Protein AF-A0A2K0UHE7-F1 (afdb_monomer)

Secondary structure (DSSP, 8-state):
-----S-SS-TTS---EEE-S-SHHHHHHHHHHHHH-TTSEEEEEEEEEETTEEEEEEEEE--TTT-GGG--EEEEEEEEEETTT--HHHHHHHHHHHHHHTPPS--S-EEEEEES-HHHHHHHHS--S-TTHHHHHHHHHHHHHHHHTT-EEEEEE--TT---HHHHHHHHHHHHTTSTTPPPPTTPPP-HHHHHHHHHHHHHHHTPPPTTTTHHHHHH-TT-S-HHHHHHHHTS-HHHHHHHHHHHHS-SSSHHHHHHTTSSS-SB-TTTSSB--HHHHHHT-GGGTTTHHHHHHT-SS-TT-HHHHHT---TTS-SS----HHHHHHHHHHHHHT-TTS--

Mean predicted aligned error: 11.19 Å

Radius of gyration: 32.24 Å; Cα contacts (8 Å, |Δi|>4): 593; chains: 1; bounding box: 69×45×87 Å

Organism: Gibberella nygamai (NCBI:txid42673)

Solvent-accessible surface area (backbone atoms only — not comparable to full-atom values): 18734 Å² total; per-residue (Å²): 108,54,83,75,52,80,62,56,62,66,93,86,58,85,66,54,55,55,48,63,90,81,69,66,71,71,49,52,50,54,51,50,49,62,74,62,42,69,85,33,33,36,35,17,25,16,47,25,74,40,88,64,21,19,3,16,1,25,21,39,36,42,28,76,97,72,31,70,94,76,57,37,66,50,77,43,58,41,23,59,30,38,54,63,35,38,48,50,54,49,28,33,35,45,19,50,26,51,54,56,68,65,56,71,97,65,63,67,43,46,36,40,35,38,32,50,46,61,67,39,44,49,41,59,41,56,61,55,70,52,72,49,46,67,34,51,43,50,34,50,57,42,49,50,56,39,40,74,40,55,25,48,70,38,39,35,40,44,65,81,83,56,86,48,66,52,47,54,49,0,42,50,28,1,44,62,21,24,41,85,90,64,68,56,50,86,86,67,68,35,30,50,61,50,37,53,53,47,54,52,50,51,52,54,60,71,65,54,74,60,95,75,70,58,54,55,31,42,65,30,17,62,61,69,88,48,75,65,60,55,63,63,44,76,79,42,54,73,70,50,38,50,54,47,46,20,61,47,54,53,72,31,73,33,30,39,37,31,28,76,73,68,75,34,97,48,34,50,32,95,88,67,81,39,66,23,38,63,67,33,64,73,69,64,45,75,91,50,53,76,60,39,50,67,43,48,69,69,38,86,90,55,66,84,40,63,12,52,42,65,48,28,43,42,92,88,53,62,94,84,73,78,64,50,62,66,37,26,50,32,42,41,52,34,50,58,76,66,55,60,68,59,88,128

pLDDT: mean 87.48, std 8.54, range [50.06, 96.62]

Sequence (344 aa):
MEVIQPFTLAPWEVRLQVILNSQGEEEEDKIKELAKAGWAVRIATSSSARNDLVGVGVAIRIPISVARAGKISETFSVTLGTREEHNPYTAELAAIAHGLNYLPEMKYRVIVIVTSNKSAAQAIGNPRQQSGQGHIREIYDAVEKLRRDGNRVKLIWLPRDSELKIQKTAKMSARCATEPYMTPQRGFAKAKTTILNRTRADIRTERKLLDGVGRHSRKVNSALPGKHTRLLYDQLSWKEASVLAQLRTGMARLNGYLYQIRVAPTDECLYRRAKEMVEHFLFRCVKWTVQRKEMLQCTEEKRGNLSFHLGGKAASDGQEWTPNMDAVRATIRFAIATGRLEQR

InterPro domains:
  IPR002156 Ribonuclease H domain [PF13456] (85-172)
  IPR012337 Ribonuclease H-like superfamily [SSF53098] (79-179)
  IPR036397 Ribonuclease H superfamily [G3DSA:3.30.420.10] (28-179)

Structure (mmCIF, N/CA/C/O backbone):
data_AF-A0A2K0UHE7-F1
#
_entry.id   AF-A0A2K0UHE7-F1
#
loop_
_atom_site.group_PDB
_atom_site.id
_atom_site.type_symbol
_atom_site.label_atom_id
_atom_site.label_alt_id
_atom_site.label_comp_id
_atom_site.label_asym_id
_atom_site.label_entity_id
_atom_site.label_seq_id
_atom_site.pdbx_PDB_ins_code
_atom_site.Cartn_x
_atom_site.Cartn_y
_atom_site.Cartn_z
_atom_site.occupancy
_atom_site.B_iso_or_equiv
_atom_site.auth_seq_id
_atom_site.auth_comp_id
_atom_site.auth_asym_id
_atom_site.auth_atom_id
_atom_site.pdbx_PDB_model_num
ATOM 1 N N . MET A 1 1 ? -2.980 -17.496 2.600 1.00 80.94 1 MET A N 1
ATOM 2 C CA . MET A 1 1 ? -2.978 -16.061 2.227 1.00 80.94 1 MET A CA 1
ATOM 3 C C . MET A 1 1 ? -4.429 -15.621 2.131 1.00 80.94 1 MET A C 1
ATOM 5 O O . MET A 1 1 ? -5.251 -16.457 1.775 1.00 80.94 1 MET A O 1
ATOM 9 N N . GLU A 1 2 ? -4.763 -14.382 2.483 1.00 88.94 2 GLU A N 1
ATOM 10 C CA . GLU A 1 2 ? -6.151 -13.902 2.393 1.00 88.94 2 GLU A CA 1
ATOM 11 C C . GLU A 1 2 ? -6.696 -13.884 0.949 1.00 88.94 2 GLU A C 1
ATOM 13 O O . GLU A 1 2 ? -5.950 -13.711 -0.023 1.00 88.94 2 GLU A O 1
ATOM 18 N N . VAL A 1 3 ? -8.018 -14.008 0.823 1.00 87.69 3 VAL A N 1
ATOM 19 C CA . VAL A 1 3 ? -8.754 -13.794 -0.428 1.00 87.69 3 VAL A CA 1
ATOM 20 C C . VAL A 1 3 ? -9.370 -12.398 -0.376 1.00 87.69 3 VAL A C 1
ATOM 22 O O . VAL A 1 3 ? -10.144 -12.107 0.530 1.00 87.69 3 VAL A O 1
ATOM 25 N N . ILE A 1 4 ? -9.011 -11.538 -1.335 1.00 89.44 4 ILE A N 1
ATOM 26 C CA . ILE A 1 4 ? -9.539 -10.171 -1.442 1.00 89.44 4 ILE A CA 1
ATOM 27 C C . ILE A 1 4 ? -10.671 -10.173 -2.467 1.00 89.44 4 ILE A C 1
ATOM 29 O O . ILE A 1 4 ? -10.428 -10.376 -3.658 1.00 89.44 4 ILE A O 1
ATOM 33 N N . GLN A 1 5 ? -11.889 -9.940 -1.995 1.00 89.88 5 GLN A N 1
ATOM 34 C CA . GLN A 1 5 ? -13.084 -9.773 -2.811 1.00 89.88 5 GLN A CA 1
ATOM 35 C C . GLN A 1 5 ? -13.212 -8.321 -3.311 1.00 89.88 5 GLN A C 1
ATOM 37 O O . GLN A 1 5 ? -12.674 -7.404 -2.680 1.00 89.88 5 GLN A O 1
ATOM 42 N N . PRO A 1 6 ? -13.924 -8.078 -4.429 1.00 87.56 6 PRO A N 1
ATOM 43 C CA . PRO A 1 6 ? -14.160 -6.723 -4.938 1.00 87.56 6 PRO A CA 1
ATOM 44 C C . PRO A 1 6 ? -14.860 -5.811 -3.923 1.00 87.56 6 PRO A C 1
ATOM 46 O O . PRO A 1 6 ? -14.502 -4.642 -3.788 1.00 87.56 6 PRO A O 1
ATOM 49 N N . PHE A 1 7 ? -15.809 -6.367 -3.166 1.00 85.31 7 PHE A N 1
ATOM 50 C CA . PHE A 1 7 ? -16.555 -5.669 -2.126 1.00 85.31 7 PHE A CA 1
ATOM 51 C C . PHE A 1 7 ? -16.374 -6.399 -0.796 1.00 85.31 7 PHE A C 1
ATOM 53 O O . PHE A 1 7 ? -16.582 -7.605 -0.722 1.00 85.31 7 PHE A O 1
ATOM 60 N N . THR A 1 8 ? -15.964 -5.667 0.244 1.00 88.81 8 THR A N 1
ATOM 61 C CA . THR A 1 8 ? -15.820 -6.230 1.601 1.00 88.81 8 THR A CA 1
ATOM 62 C C . THR A 1 8 ? -1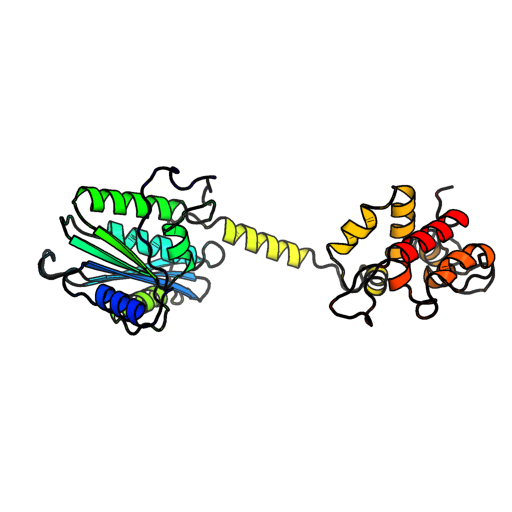7.174 -6.387 2.294 1.00 88.81 8 THR A C 1
ATOM 64 O O . THR A 1 8 ? -17.353 -7.306 3.082 1.00 88.81 8 THR A O 1
ATOM 67 N N . LEU A 1 9 ? -18.092 -5.464 2.004 1.00 90.31 9 LEU A N 1
ATOM 68 C CA . LEU A 1 9 ? -19.425 -5.332 2.584 1.00 90.31 9 LEU A CA 1
ATOM 69 C C . LEU A 1 9 ? -20.408 -4.974 1.472 1.00 90.31 9 LEU A C 1
ATOM 71 O O . LEU A 1 9 ? -20.001 -4.364 0.472 1.00 90.31 9 LEU A O 1
ATOM 75 N N . ALA A 1 10 ? -21.692 -5.274 1.656 1.00 88.62 10 ALA A N 1
ATOM 76 C CA . ALA A 1 10 ? -22.691 -4.878 0.676 1.00 88.62 10 ALA A CA 1
ATOM 77 C C . ALA A 1 10 ? -22.819 -3.339 0.600 1.00 88.62 10 ALA A C 1
ATOM 79 O O . ALA A 1 10 ? -22.629 -2.646 1.610 1.00 88.62 10 ALA A O 1
ATOM 80 N N . PRO A 1 11 ? -23.133 -2.755 -0.574 1.00 84.69 11 PRO A N 1
ATOM 81 C CA . PRO A 1 11 ? -23.246 -1.302 -0.741 1.00 84.69 11 PRO A CA 1
ATOM 82 C C . PRO A 1 11 ? -24.284 -0.631 0.170 1.00 84.69 11 PRO A C 1
ATOM 84 O O . PRO A 1 11 ? -24.086 0.518 0.554 1.00 84.69 11 PRO A O 1
ATOM 87 N N . TRP A 1 12 ? -25.352 -1.347 0.530 1.00 85.50 12 TRP A N 1
ATOM 88 C CA . TRP A 1 12 ? -26.468 -0.857 1.350 1.00 85.50 12 TRP A CA 1
ATOM 89 C C . TRP A 1 12 ? -26.274 -1.041 2.864 1.00 85.50 12 TRP A C 1
ATOM 91 O O . TRP A 1 12 ? -27.109 -0.592 3.645 1.00 85.50 12 TRP A O 1
ATOM 101 N N . GLU A 1 13 ? -25.196 -1.692 3.307 1.00 87.38 13 GLU A N 1
ATOM 102 C CA . GLU A 1 13 ? -24.922 -1.858 4.737 1.00 87.38 13 GLU A CA 1
ATOM 103 C C . GLU A 1 13 ? -24.520 -0.535 5.406 1.00 87.38 13 GLU A C 1
ATOM 105 O O . GLU A 1 13 ? -23.685 0.227 4.904 1.00 87.38 13 GLU A O 1
ATOM 110 N N . VAL A 1 14 ? -25.075 -0.287 6.597 1.00 88.62 14 VAL A N 1
ATOM 111 C CA . VAL A 1 14 ? -24.831 0.937 7.368 1.00 88.62 14 VAL A CA 1
ATOM 112 C C . VAL A 1 14 ? -23.390 0.981 7.873 1.00 88.62 14 VAL A C 1
ATOM 114 O O . VAL A 1 14 ? -22.989 0.216 8.757 1.00 88.62 14 VAL A O 1
ATOM 117 N N . ARG A 1 15 ? -22.625 1.954 7.373 1.00 91.44 15 ARG A N 1
ATOM 118 C CA . ARG A 1 15 ? -21.215 2.144 7.735 1.00 91.44 15 ARG A CA 1
ATOM 119 C C . ARG A 1 15 ? -21.026 2.523 9.202 1.00 91.44 15 ARG A C 1
ATOM 121 O O . ARG A 1 15 ? -21.902 3.098 9.856 1.00 91.44 15 ARG A O 1
ATOM 128 N N . LEU A 1 16 ? -19.871 2.156 9.753 1.00 91.31 16 LEU A N 1
ATOM 129 C CA . LEU A 1 16 ? -19.479 2.599 11.087 1.00 91.31 16 LEU A CA 1
ATOM 130 C C . LEU A 1 16 ? -19.175 4.101 11.055 1.00 91.31 16 LEU A C 1
ATOM 132 O O . LEU A 1 16 ? -18.490 4.579 10.153 1.00 91.31 16 LEU A O 1
ATOM 136 N N . GLN A 1 17 ? -19.657 4.844 12.053 1.00 88.50 17 GLN A N 1
ATOM 137 C CA . GLN A 1 17 ? -19.300 6.250 12.196 1.00 88.50 17 GLN A CA 1
ATOM 138 C C . GLN A 1 17 ? -17.829 6.346 12.610 1.00 88.50 17 GLN A C 1
ATOM 140 O O . GLN A 1 17 ? -17.469 5.982 13.735 1.00 88.50 17 GLN A O 1
ATOM 145 N N . VAL A 1 18 ? -16.994 6.824 11.688 1.00 90.25 18 VAL A N 1
ATOM 146 C CA . VAL A 1 18 ? -15.564 7.039 11.908 1.00 90.25 18 VAL A CA 1
ATOM 147 C C . VAL A 1 18 ? -15.278 8.528 11.961 1.00 90.25 18 VAL A C 1
ATOM 149 O O . VAL A 1 18 ? -15.568 9.256 11.016 1.00 90.25 18 VAL A O 1
ATOM 152 N N . ILE A 1 19 ? -14.680 8.962 13.062 1.00 88.31 19 ILE A N 1
ATOM 153 C CA . ILE A 1 19 ? -14.222 10.328 13.264 1.00 88.31 19 ILE A CA 1
ATOM 154 C C . ILE A 1 19 ? -12.723 10.356 12.964 1.00 88.31 19 ILE A C 1
ATOM 156 O O . ILE A 1 19 ? -11.914 9.754 13.674 1.00 88.31 19 ILE A O 1
ATOM 160 N N . LEU A 1 20 ? -12.368 11.016 11.866 1.00 83.19 20 LEU A N 1
ATOM 161 C CA . LEU A 1 20 ? -10.996 11.311 11.467 1.00 83.19 20 LEU A CA 1
ATOM 162 C C . LEU A 1 20 ? -10.808 12.804 11.745 1.00 83.19 20 LEU A C 1
ATOM 164 O O . LEU A 1 20 ? -11.632 13.565 11.256 1.00 83.19 20 LEU A O 1
ATOM 168 N N . ASN A 1 21 ? -9.801 13.233 12.520 1.00 68.31 21 ASN A N 1
ATOM 169 C CA . ASN A 1 21 ? -9.616 14.664 12.810 1.00 68.31 21 ASN A CA 1
ATOM 170 C C . ASN A 1 21 ? -9.665 15.498 11.523 1.00 68.31 21 ASN A C 1
ATOM 172 O O . ASN A 1 21 ? -8.777 15.391 10.669 1.00 68.31 21 ASN A O 1
ATOM 176 N N . SER A 1 22 ? -10.710 16.313 11.416 1.00 55.78 22 SER A N 1
ATOM 177 C CA . SER A 1 22 ? -10.866 17.369 10.428 1.00 55.78 22 SER A CA 1
ATOM 178 C C . SER A 1 22 ? -12.087 18.204 10.806 1.00 55.78 22 SER A C 1
ATOM 180 O O . SER A 1 22 ? -13.171 17.869 10.342 1.00 55.78 22 SER A O 1
ATOM 182 N N . GLN A 1 23 ? -11.887 19.231 11.647 1.00 50.06 23 GLN A N 1
ATOM 183 C CA . GLN A 1 23 ? -12.583 20.537 11.662 1.00 50.06 23 GLN A CA 1
ATOM 184 C C . GLN A 1 23 ? -12.321 21.283 12.995 1.00 50.06 23 GLN A C 1
ATOM 186 O O . GLN A 1 23 ? -13.138 21.292 13.902 1.00 50.06 23 GLN A O 1
ATOM 191 N N . GLY A 1 24 ? -11.161 21.945 13.106 1.00 56.47 24 GLY A N 1
ATOM 192 C CA . GLY A 1 24 ? -10.875 22.906 14.187 1.00 56.47 24 GLY A CA 1
ATOM 193 C C . GLY A 1 24 ? -10.500 22.318 15.559 1.00 56.47 24 GLY A C 1
ATOM 194 O O . GLY A 1 24 ? -10.711 21.140 15.840 1.00 56.47 24 GLY A O 1
ATOM 195 N N . GLU A 1 25 ? -9.915 23.165 16.411 1.00 60.78 25 GLU A N 1
ATOM 196 C CA . GLU A 1 25 ? -9.425 22.802 17.755 1.00 60.78 25 GLU A CA 1
ATOM 197 C C . GLU A 1 25 ? -10.571 22.410 18.708 1.00 60.78 25 GLU A C 1
ATOM 199 O O . GLU A 1 25 ? -10.461 21.435 19.451 1.00 60.78 25 GLU A O 1
ATOM 204 N N . GLU A 1 26 ? -11.723 23.084 18.619 1.00 60.66 26 GLU A N 1
ATOM 205 C CA . GLU A 1 26 ? -12.882 22.817 19.484 1.00 60.66 26 GLU A CA 1
ATOM 206 C C . GLU A 1 26 ? -13.506 21.427 19.278 1.00 60.66 26 GLU A C 1
ATOM 208 O O . GLU A 1 26 ? -13.985 20.800 20.230 1.00 60.66 26 GLU A O 1
ATOM 213 N N . GLU A 1 27 ? -13.541 20.921 18.042 1.00 64.81 27 GLU A N 1
ATOM 214 C CA . GLU A 1 27 ? -14.027 19.563 17.787 1.00 64.81 27 GLU A CA 1
ATOM 215 C C . GLU A 1 27 ? -13.034 18.518 18.279 1.00 64.81 27 GLU A C 1
ATOM 217 O O . GLU A 1 27 ? -13.446 17.481 18.804 1.00 64.81 27 GLU A O 1
ATOM 222 N N . GLU A 1 28 ? -11.735 18.795 18.168 1.00 67.19 28 GLU A N 1
ATOM 223 C CA . GLU A 1 28 ? -10.700 17.907 18.683 1.00 67.19 28 GLU A CA 1
ATOM 224 C C . GLU A 1 28 ? -10.818 17.734 20.204 1.00 67.19 28 GLU A C 1
ATOM 226 O O . GLU A 1 28 ? -10.715 16.610 20.710 1.00 67.19 28 GLU A O 1
ATOM 231 N N . ASP A 1 29 ? -11.126 18.807 20.929 1.00 71.88 29 ASP A N 1
ATOM 232 C CA . ASP A 1 29 ? -11.356 18.744 22.371 1.00 71.88 29 ASP A CA 1
ATOM 233 C C . ASP A 1 29 ? -12.630 17.972 22.719 1.00 71.88 29 ASP A C 1
ATOM 235 O O . ASP A 1 29 ? -12.595 17.085 23.575 1.00 71.88 29 ASP A O 1
ATOM 239 N N . LYS A 1 30 ? -13.735 18.180 21.991 1.00 72.75 30 LYS A N 1
ATOM 240 C CA . LYS A 1 30 ? -14.963 17.374 22.163 1.00 72.75 30 LYS A CA 1
ATOM 241 C C . LYS A 1 30 ? -14.717 15.884 21.904 1.00 72.75 30 LYS A C 1
ATOM 243 O O . LYS A 1 30 ? -15.252 15.029 22.614 1.00 72.75 30 LYS A O 1
ATOM 248 N N . ILE A 1 31 ? -13.897 15.555 20.906 1.00 75.06 31 ILE A N 1
ATOM 249 C CA . ILE A 1 31 ? -13.499 14.181 20.574 1.00 75.06 31 ILE A CA 1
ATOM 250 C C . ILE A 1 31 ? -12.650 13.576 21.699 1.00 75.06 31 ILE A C 1
ATOM 252 O O . ILE A 1 31 ? -12.887 12.432 22.107 1.00 75.06 31 ILE A O 1
ATOM 256 N N . LYS A 1 32 ? -11.687 14.336 22.234 1.00 75.44 32 LYS A N 1
ATOM 257 C CA . LYS A 1 32 ? -10.870 13.917 23.381 1.00 75.44 32 LYS A CA 1
ATOM 258 C C . LYS A 1 32 ? -11.730 13.705 24.624 1.00 75.44 32 LYS A C 1
ATOM 260 O O . LYS A 1 32 ? -11.538 12.702 25.308 1.00 75.44 32 LYS A O 1
ATOM 265 N N . GLU A 1 33 ? -12.703 14.572 24.888 1.00 78.94 33 GLU A N 1
ATOM 266 C CA . GLU A 1 33 ? -13.631 14.419 26.013 1.00 78.94 33 GLU A CA 1
ATOM 267 C C . GLU A 1 33 ? -14.537 13.191 25.854 1.00 78.94 33 GLU A C 1
ATOM 269 O O . GLU A 1 33 ? -14.673 12.396 26.786 1.00 78.94 33 GLU A O 1
ATOM 274 N N . LEU A 1 34 ? -15.046 12.923 24.647 1.00 76.62 34 LEU A N 1
ATOM 275 C CA . LEU A 1 34 ? -15.744 11.668 24.337 1.00 76.62 34 LEU A CA 1
ATOM 276 C C . LEU A 1 34 ? -14.862 10.433 24.577 1.00 76.62 34 LEU A C 1
ATOM 278 O O . LEU A 1 34 ? -15.338 9.426 25.102 1.00 76.62 34 LEU A O 1
ATOM 282 N N . ALA A 1 35 ? -13.573 10.501 24.239 1.00 74.75 35 ALA A N 1
ATOM 283 C CA . ALA A 1 35 ? -12.617 9.423 24.497 1.00 74.75 35 ALA A CA 1
ATOM 284 C C . ALA A 1 35 ? -12.228 9.287 25.987 1.00 74.75 35 ALA A C 1
ATOM 286 O O . ALA A 1 35 ? -11.748 8.228 26.412 1.00 74.75 35 ALA A O 1
ATOM 287 N N . LYS A 1 36 ? -12.441 10.326 26.803 1.00 79.56 36 LYS A N 1
ATOM 288 C CA . LYS A 1 36 ? -12.216 10.316 28.260 1.00 79.56 36 LYS A CA 1
ATOM 289 C C . LYS A 1 36 ? -13.467 9.968 29.065 1.00 79.56 36 LYS A C 1
ATOM 291 O O . LYS A 1 36 ? -13.318 9.551 30.215 1.00 79.56 36 LYS A O 1
ATOM 296 N N . ALA A 1 37 ? -14.655 10.079 28.469 1.00 78.88 37 ALA A N 1
ATOM 297 C CA . ALA A 1 37 ? -15.947 9.866 29.109 1.00 78.88 37 ALA A CA 1
ATOM 298 C C . ALA A 1 37 ? -15.996 8.566 29.934 1.00 78.88 37 ALA A C 1
ATOM 300 O O . ALA A 1 37 ? -15.966 7.454 29.402 1.00 78.88 37 ALA A O 1
ATOM 301 N N . GLY A 1 38 ? -16.072 8.704 31.262 1.00 76.25 38 GLY A N 1
ATOM 302 C CA . GLY A 1 38 ? -16.008 7.576 32.201 1.00 76.25 38 GLY A CA 1
ATOM 303 C C . GLY A 1 38 ? -17.223 6.643 32.164 1.00 76.25 38 GLY A C 1
ATOM 304 O O . GLY A 1 38 ? -17.119 5.492 32.578 1.00 76.25 38 GLY A O 1
ATOM 305 N N . TRP A 1 39 ? -18.353 7.121 31.641 1.00 78.75 39 TRP A N 1
ATOM 306 C CA . TRP A 1 39 ? -19.595 6.360 31.497 1.00 78.75 39 TRP A CA 1
ATOM 307 C C . TRP A 1 39 ? -19.629 5.479 30.238 1.00 78.75 39 TRP A C 1
ATOM 309 O O . TRP A 1 39 ? -20.482 4.597 30.140 1.00 78.75 39 TRP A O 1
ATOM 319 N N . ALA A 1 40 ? -18.725 5.704 29.279 1.00 85.75 40 ALA A N 1
ATOM 320 C CA . ALA A 1 40 ? -18.642 4.940 28.040 1.00 85.75 40 ALA A CA 1
ATOM 321 C C . ALA A 1 40 ? -17.673 3.755 28.173 1.00 85.75 40 ALA A C 1
ATOM 323 O O . ALA A 1 40 ? -16.647 3.831 28.859 1.00 85.75 40 ALA A O 1
ATOM 324 N N . VAL A 1 41 ? -17.972 2.669 27.459 1.00 90.56 41 VAL A N 1
ATOM 325 C CA . VAL A 1 41 ? -17.014 1.577 27.251 1.00 90.56 41 VAL A CA 1
ATOM 326 C C . VAL A 1 41 ? -15.958 2.068 26.272 1.00 90.56 41 VAL A C 1
ATOM 328 O O . VAL A 1 41 ? -16.290 2.582 25.204 1.00 90.56 41 VAL A O 1
ATOM 331 N N . ARG A 1 42 ? -14.682 1.930 26.627 1.00 93.25 42 ARG A N 1
ATOM 332 C CA . ARG A 1 42 ? -13.567 2.440 25.824 1.00 93.25 42 ARG A CA 1
ATOM 333 C C . ARG A 1 42 ? -12.646 1.311 25.423 1.00 93.25 42 ARG A C 1
ATOM 335 O O . ARG A 1 42 ? -12.153 0.586 26.280 1.00 93.25 42 ARG A O 1
ATOM 342 N N . ILE A 1 43 ? -12.380 1.209 24.131 1.00 94.44 43 ILE A N 1
ATOM 343 C CA . ILE A 1 43 ? -11.404 0.287 23.559 1.00 94.44 43 ILE A CA 1
ATOM 344 C C . ILE A 1 43 ? -10.323 1.150 22.930 1.00 94.44 43 ILE A C 1
ATOM 346 O O . ILE A 1 43 ? -10.618 1.945 22.049 1.00 94.44 43 ILE A O 1
ATOM 350 N N . ALA A 1 44 ? -9.077 1.010 23.359 1.00 94.69 44 ALA A N 1
ATOM 351 C CA . ALA A 1 44 ? -7.942 1.586 22.660 1.00 94.69 44 ALA A CA 1
ATOM 352 C C . ALA A 1 44 ? -7.150 0.482 21.977 1.00 94.69 44 ALA A C 1
ATOM 354 O O . ALA A 1 44 ? -6.851 -0.545 22.586 1.00 94.69 44 ALA A O 1
ATOM 355 N N . THR A 1 45 ? -6.778 0.721 20.728 1.00 95.50 45 THR A N 1
ATOM 356 C CA . THR A 1 45 ? -5.960 -0.195 19.945 1.00 95.50 45 THR A CA 1
ATOM 357 C C . THR A 1 45 ? -4.664 0.469 19.529 1.00 95.50 45 THR A C 1
ATOM 359 O O . THR A 1 45 ? -4.588 1.684 19.314 1.00 95.50 45 THR A O 1
ATOM 362 N N . SER A 1 46 ? -3.625 -0.347 19.418 1.00 94.56 46 SER A N 1
ATOM 363 C CA . SER A 1 46 ? -2.379 0.051 18.793 1.00 94.56 46 SER A CA 1
ATOM 364 C C . SER A 1 46 ? -1.691 -1.144 18.152 1.00 94.56 46 SER A C 1
ATOM 366 O O . SER A 1 46 ? -1.949 -2.302 18.477 1.00 94.56 46 SER A O 1
ATOM 368 N N . SER A 1 47 ? -0.764 -0.840 17.259 1.00 94.50 47 SER A N 1
ATOM 369 C CA . SER A 1 47 ? 0.068 -1.802 16.555 1.00 94.50 47 SER A CA 1
ATOM 370 C C . SER A 1 47 ? 1.546 -1.471 16.748 1.00 94.50 47 SER A C 1
ATOM 372 O O . SER A 1 47 ? 1.945 -0.324 17.001 1.00 94.50 47 SER A O 1
ATOM 374 N N . SER A 1 48 ? 2.395 -2.486 16.646 1.00 94.06 48 SER A N 1
ATOM 375 C CA . SER A 1 48 ? 3.852 -2.351 16.641 1.00 94.06 48 SER A CA 1
ATOM 376 C C . SER A 1 48 ? 4.420 -3.188 15.504 1.00 94.06 48 SER A C 1
ATOM 378 O O . SER A 1 48 ? 3.901 -4.257 15.210 1.00 94.06 48 SER A O 1
ATOM 380 N N . ALA A 1 49 ? 5.473 -2.703 14.853 1.00 94.31 49 ALA A N 1
ATOM 381 C CA . ALA A 1 49 ? 6.247 -3.487 13.899 1.00 94.31 49 ALA A CA 1
ATOM 382 C C . ALA A 1 49 ? 7.732 -3.245 14.159 1.00 94.31 49 ALA A C 1
ATOM 384 O O . ALA A 1 49 ? 8.252 -2.174 13.833 1.00 94.31 49 ALA A O 1
ATOM 385 N N . ARG A 1 50 ? 8.374 -4.203 14.825 1.00 92.62 50 ARG A N 1
ATOM 386 C CA . ARG A 1 50 ? 9.766 -4.163 15.304 1.00 92.62 50 ARG A CA 1
ATOM 387 C C . ARG A 1 50 ? 10.287 -5.595 15.391 1.00 92.62 50 ARG A C 1
ATOM 389 O O . ARG A 1 50 ? 9.476 -6.507 15.495 1.00 92.62 50 ARG A O 1
ATOM 396 N N . ASN A 1 51 ? 11.607 -5.781 15.356 1.00 91.50 51 ASN A N 1
ATOM 397 C CA . ASN A 1 51 ? 12.241 -7.102 15.482 1.00 91.50 51 ASN A CA 1
ATOM 398 C C . ASN A 1 51 ? 11.684 -8.136 14.481 1.00 91.50 51 ASN A C 1
ATOM 400 O O . ASN A 1 51 ? 11.434 -9.276 14.841 1.00 91.50 51 ASN A O 1
ATOM 404 N N . ASP A 1 52 ? 11.382 -7.698 13.253 1.00 91.38 52 ASP A N 1
ATOM 405 C CA . ASP A 1 52 ? 10.688 -8.474 12.209 1.00 91.38 52 ASP A CA 1
ATOM 406 C C . ASP A 1 52 ? 9.333 -9.086 12.578 1.00 91.38 52 ASP A C 1
ATOM 408 O O . ASP A 1 52 ? 8.734 -9.800 11.775 1.00 91.38 52 ASP A O 1
ATOM 412 N N . LEU A 1 53 ? 8.766 -8.682 13.710 1.00 94.19 53 LEU A N 1
ATOM 413 C CA . LEU A 1 53 ? 7.435 -9.046 14.159 1.00 94.19 53 LEU A CA 1
ATOM 414 C C . LEU A 1 53 ? 6.460 -7.884 13.992 1.00 94.19 53 LEU A C 1
ATOM 416 O O . LEU A 1 53 ? 6.823 -6.703 14.000 1.00 94.19 53 LEU A O 1
ATOM 420 N N . VAL A 1 54 ? 5.188 -8.238 13.861 1.00 94.62 54 VAL A N 1
ATOM 421 C CA . VAL A 1 54 ? 4.056 -7.321 13.902 1.00 94.62 54 VAL A CA 1
ATOM 422 C C . VAL A 1 54 ? 3.166 -7.727 15.069 1.00 94.62 54 VAL A C 1
ATOM 424 O O . VAL A 1 54 ? 2.675 -8.851 15.126 1.00 94.62 54 VAL A O 1
ATOM 427 N N . GLY A 1 55 ? 2.964 -6.800 15.998 1.00 94.75 55 GLY A N 1
ATOM 428 C CA . GLY A 1 55 ? 2.223 -7.012 17.232 1.00 94.75 55 GLY A CA 1
ATOM 429 C C . GLY A 1 55 ? 0.982 -6.140 17.335 1.00 94.75 55 GLY A C 1
ATOM 430 O O . GLY A 1 55 ? 0.921 -5.025 16.804 1.00 94.75 55 GLY A O 1
ATOM 431 N N . VAL A 1 56 ? 0.011 -6.675 18.058 1.00 94.88 56 VAL A N 1
ATOM 432 C CA . VAL A 1 56 ? -1.299 -6.115 18.368 1.00 94.88 56 VAL A CA 1
ATOM 433 C C . VAL A 1 56 ? -1.338 -5.781 19.852 1.00 94.88 56 VAL A C 1
ATOM 435 O O . VAL A 1 56 ? -0.941 -6.595 20.683 1.00 94.88 56 VAL A O 1
ATOM 438 N N . GLY A 1 57 ? -1.839 -4.597 20.188 1.00 95.00 57 GLY A N 1
ATOM 439 C CA . GLY A 1 57 ? -2.120 -4.198 21.559 1.00 95.00 57 GLY A CA 1
ATOM 440 C C . GLY A 1 57 ? -3.529 -3.648 21.687 1.00 95.00 57 GLY A C 1
ATOM 441 O O . GLY A 1 57 ? -3.929 -2.768 20.922 1.00 95.00 57 GLY A O 1
ATOM 442 N N . VAL A 1 58 ? -4.272 -4.148 22.668 1.00 95.94 58 VAL A N 1
ATOM 443 C CA . VAL A 1 58 ? -5.631 -3.698 22.981 1.00 95.94 58 VAL A CA 1
ATOM 444 C C . VAL A 1 58 ? -5.698 -3.361 24.462 1.00 95.94 58 VAL A C 1
ATOM 446 O O . VAL A 1 58 ? -5.185 -4.106 25.291 1.00 95.94 58 VAL A O 1
ATOM 449 N N . ALA A 1 59 ? -6.341 -2.252 24.804 1.00 94.94 59 ALA A N 1
ATOM 450 C CA . ALA A 1 59 ? -6.696 -1.910 26.173 1.00 94.94 59 ALA A CA 1
ATOM 451 C C . ALA A 1 59 ? -8.186 -1.577 26.230 1.00 94.94 59 ALA A C 1
ATOM 453 O O . ALA A 1 59 ? -8.659 -0.716 25.491 1.00 94.94 59 ALA A O 1
ATOM 454 N N . ILE A 1 60 ? -8.926 -2.248 27.103 1.00 93.50 60 ILE A N 1
ATOM 455 C CA . ILE A 1 60 ? -10.370 -2.083 27.260 1.00 93.50 60 ILE A CA 1
ATOM 456 C C . ILE A 1 60 ? -10.636 -1.533 28.653 1.00 93.50 60 ILE A C 1
ATOM 458 O O . ILE A 1 60 ? -10.046 -1.991 29.629 1.00 93.50 60 ILE A O 1
ATOM 462 N N . ARG A 1 61 ? -11.528 -0.550 28.751 1.00 91.12 61 ARG A N 1
ATOM 463 C CA . ARG A 1 61 ? -12.073 -0.051 30.012 1.00 91.12 61 ARG A CA 1
ATOM 464 C C . ARG A 1 61 ? -13.589 -0.091 29.972 1.00 91.12 61 ARG A C 1
ATOM 466 O O . ARG A 1 61 ? -14.203 0.556 29.123 1.00 91.12 61 ARG A O 1
ATOM 473 N N . ILE A 1 62 ? -14.170 -0.825 30.912 1.00 88.12 62 ILE A N 1
ATOM 474 C CA . ILE A 1 62 ? -15.614 -0.988 31.074 1.00 88.12 62 ILE A CA 1
ATOM 475 C C . ILE A 1 62 ? -16.040 -0.190 32.316 1.00 88.12 62 ILE A C 1
ATOM 477 O O . ILE A 1 62 ? -15.392 -0.310 33.355 1.00 88.12 62 ILE A O 1
ATOM 481 N N . PRO A 1 63 ? -17.094 0.642 32.246 1.00 83.56 63 PRO A N 1
ATOM 482 C CA . PRO A 1 63 ? -17.608 1.360 33.409 1.00 83.56 63 PRO A CA 1
ATOM 483 C C . PRO A 1 63 ? -18.045 0.410 34.530 1.00 83.56 63 PRO A C 1
ATOM 485 O O . PRO A 1 63 ? -18.558 -0.677 34.268 1.00 83.56 63 PRO A O 1
ATOM 488 N N . ILE A 1 64 ? -17.928 0.857 35.784 1.00 78.56 64 ILE A N 1
ATOM 489 C CA . ILE A 1 64 ? -18.300 0.071 36.978 1.00 78.56 64 ILE A CA 1
ATOM 490 C C . ILE A 1 64 ? -19.754 -0.410 36.909 1.00 78.56 64 ILE A C 1
ATOM 492 O O . ILE A 1 64 ? -20.043 -1.540 37.278 1.00 78.56 64 ILE A O 1
ATOM 496 N N . SER A 1 65 ? -20.654 0.405 36.352 1.00 73.31 65 SER A N 1
ATOM 497 C CA . SER A 1 65 ? -22.073 0.071 36.168 1.00 73.31 65 SER A CA 1
ATOM 498 C C . SER A 1 65 ? -22.337 -1.122 35.240 1.00 73.31 65 SER A C 1
ATOM 500 O O . SER A 1 65 ? -23.485 -1.536 35.093 1.00 73.31 65 SER A O 1
ATOM 502 N N . VAL A 1 66 ? -21.302 -1.646 34.581 1.00 74.00 66 VAL A N 1
ATOM 503 C CA . VAL A 1 66 ? -21.390 -2.752 33.622 1.00 74.00 66 VAL A CA 1
ATOM 504 C C . VAL A 1 66 ? -20.380 -3.868 33.911 1.00 74.00 66 VAL A C 1
ATOM 506 O O . VAL A 1 66 ? -20.511 -4.974 33.389 1.00 74.00 66 VAL A O 1
ATOM 509 N N . ALA A 1 67 ? -19.372 -3.609 34.744 1.00 69.56 67 ALA A N 1
ATOM 510 C CA . ALA A 1 67 ? -18.330 -4.578 35.049 1.00 69.56 67 ALA A CA 1
ATOM 511 C C . ALA A 1 67 ? -18.905 -5.780 35.825 1.00 69.56 67 ALA A C 1
ATOM 513 O O . ALA A 1 67 ? -19.345 -5.646 36.966 1.00 69.56 67 ALA A O 1
ATOM 514 N N . ARG A 1 68 ? -18.858 -6.979 35.230 1.00 61.47 68 ARG A N 1
ATOM 515 C CA . ARG A 1 68 ? -19.097 -8.238 35.956 1.00 61.47 68 ARG A CA 1
ATOM 516 C C . ARG A 1 68 ? -17.829 -8.594 36.748 1.00 61.47 68 ARG A C 1
ATOM 518 O O . ARG A 1 68 ? -16.723 -8.471 36.226 1.00 61.47 68 ARG A O 1
ATOM 525 N N . ALA A 1 69 ? -17.981 -8.996 38.012 1.00 59.59 69 ALA A N 1
ATOM 526 C CA . ALA A 1 69 ? -16.884 -9.401 38.909 1.00 59.59 69 ALA A CA 1
ATOM 527 C C . ALA A 1 69 ? -15.774 -8.347 39.161 1.00 59.59 69 ALA A C 1
ATOM 529 O O . ALA A 1 69 ? -14.637 -8.700 39.460 1.00 59.59 69 ALA A O 1
ATOM 530 N N . GLY A 1 70 ? -16.074 -7.047 39.033 1.00 60.81 70 GLY A N 1
ATOM 531 C CA . GLY A 1 70 ? -15.125 -5.969 39.356 1.00 60.81 70 GLY A CA 1
ATOM 532 C C . GLY A 1 70 ? -13.993 -5.757 38.339 1.00 60.81 70 GLY A C 1
ATOM 533 O O . GLY A 1 70 ? -13.097 -4.946 38.580 1.00 60.81 70 GLY A O 1
ATOM 534 N N . LYS A 1 71 ? -14.019 -6.435 37.183 1.00 65.94 71 LYS A N 1
ATOM 535 C CA . LYS A 1 71 ? -12.973 -6.308 36.155 1.00 65.94 71 LYS A CA 1
ATOM 536 C C . LYS A 1 71 ? -13.233 -5.092 35.255 1.00 65.94 71 LYS A C 1
ATOM 538 O O . LYS A 1 71 ? -13.952 -5.149 34.263 1.00 65.94 71 LYS A O 1
ATOM 543 N N . ILE A 1 72 ? -12.677 -3.952 35.666 1.00 77.00 72 ILE A N 1
ATOM 544 C CA . ILE A 1 72 ? -12.918 -2.621 35.069 1.00 77.00 72 ILE A CA 1
ATOM 545 C C . ILE A 1 72 ? -11.970 -2.337 33.888 1.00 77.00 72 ILE A C 1
ATOM 547 O O . ILE A 1 72 ? -12.267 -1.501 33.031 1.00 77.00 72 ILE A O 1
ATOM 551 N N . SER A 1 73 ? -10.820 -3.015 33.821 1.00 84.38 73 SER A N 1
ATOM 552 C CA . SER A 1 73 ? -9.803 -2.797 32.790 1.00 84.38 73 SER A CA 1
ATOM 553 C C . SER A 1 73 ? -9.148 -4.104 32.367 1.00 84.38 73 SER A C 1
ATOM 555 O O . SER A 1 73 ? -8.822 -4.930 33.213 1.00 84.38 73 SER A O 1
ATOM 557 N N . GLU A 1 74 ? -8.899 -4.243 31.068 1.00 89.81 74 GLU A N 1
ATOM 558 C CA . GLU A 1 74 ? -8.260 -5.415 30.462 1.00 89.81 74 GLU A CA 1
ATOM 559 C C . GLU A 1 74 ? -7.241 -4.982 29.423 1.00 89.81 74 GLU A C 1
ATOM 561 O O . GLU A 1 74 ? -7.417 -3.954 28.761 1.00 89.81 74 GLU A O 1
ATOM 566 N N . THR A 1 75 ? -6.186 -5.771 29.261 1.00 93.38 75 THR A N 1
ATOM 567 C CA . THR A 1 75 ? -5.155 -5.534 28.254 1.00 93.38 75 THR A CA 1
ATOM 568 C C . THR A 1 75 ? -4.810 -6.828 27.537 1.00 93.38 75 THR A C 1
ATOM 570 O O . THR A 1 75 ? -4.667 -7.880 28.151 1.00 93.38 75 THR A O 1
ATOM 573 N N . PHE A 1 76 ? -4.653 -6.738 26.220 1.00 92.75 76 PHE A N 1
ATOM 574 C CA . PHE A 1 76 ? -4.284 -7.863 25.369 1.00 92.75 76 PHE A CA 1
ATOM 575 C C . PHE A 1 76 ? -3.074 -7.500 24.526 1.00 92.75 76 PHE A C 1
ATOM 577 O O . PHE A 1 76 ? -2.944 -6.373 24.041 1.00 92.75 76 PHE A O 1
ATOM 584 N N . SER A 1 77 ? -2.197 -8.479 24.357 1.00 94.12 77 SER A N 1
ATOM 585 C CA . SER A 1 77 ? -0.963 -8.387 23.591 1.00 94.12 77 SER A CA 1
ATOM 586 C C . SER A 1 77 ? -0.843 -9.653 22.759 1.00 94.12 77 SER A C 1
ATOM 588 O O . SER A 1 77 ? -0.766 -10.740 23.324 1.00 94.12 77 SER A O 1
ATOM 590 N N . VAL A 1 78 ? -0.847 -9.519 21.434 1.00 93.44 78 VAL A N 1
ATOM 591 C CA . VAL A 1 78 ? -0.803 -10.661 20.509 1.00 93.44 78 VAL A CA 1
ATOM 592 C C . VAL A 1 78 ? 0.194 -10.395 19.392 1.00 93.44 78 VAL A C 1
ATOM 594 O O . VAL A 1 78 ? 0.138 -9.358 18.732 1.00 93.44 78 VAL A O 1
ATOM 597 N N . THR A 1 79 ? 1.091 -11.343 19.139 1.00 94.00 79 THR A N 1
ATOM 598 C CA . THR A 1 79 ? 1.989 -11.309 17.980 1.00 94.00 79 THR A CA 1
ATOM 599 C C . THR A 1 79 ? 1.252 -11.858 16.763 1.00 94.00 79 THR A C 1
ATOM 601 O O . THR A 1 79 ? 0.942 -13.045 16.699 1.00 94.00 79 THR A O 1
ATOM 604 N N . LEU A 1 80 ? 0.962 -10.992 15.792 1.00 90.25 80 LEU A N 1
ATOM 605 C CA . LEU A 1 80 ? 0.174 -11.335 14.607 1.00 90.25 80 LEU A CA 1
ATOM 606 C C . LEU A 1 80 ? 0.961 -12.202 13.619 1.00 90.25 80 LEU A C 1
ATOM 608 O O . LEU A 1 80 ? 0.404 -13.092 12.989 1.00 90.25 80 LEU A O 1
ATOM 612 N N . GLY A 1 81 ? 2.250 -11.909 13.453 1.00 91.94 81 GLY A N 1
ATOM 613 C CA . GLY A 1 81 ? 3.075 -12.518 12.417 1.00 91.94 81 GLY A CA 1
ATOM 614 C C . GLY A 1 81 ? 4.352 -11.744 12.156 1.00 91.94 81 GLY A C 1
ATOM 615 O O . GLY A 1 81 ? 4.693 -10.815 12.889 1.00 91.94 81 GLY A O 1
ATOM 616 N N . THR A 1 82 ? 5.054 -12.123 11.094 1.00 91.62 82 THR A N 1
ATOM 617 C CA . THR A 1 82 ? 6.270 -11.428 10.671 1.00 91.62 82 THR A CA 1
ATOM 618 C C . THR A 1 82 ? 5.941 -10.186 9.840 1.00 91.62 82 THR A C 1
ATOM 620 O O . THR A 1 82 ? 4.848 -10.048 9.280 1.00 91.62 82 THR A O 1
ATOM 623 N N . ARG A 1 83 ? 6.912 -9.279 9.693 1.00 90.62 83 ARG A N 1
ATOM 624 C CA . ARG A 1 83 ? 6.811 -8.111 8.796 1.00 90.62 83 ARG A CA 1
ATOM 625 C C . ARG A 1 83 ? 6.759 -8.479 7.312 1.00 90.62 83 ARG A C 1
ATOM 627 O O . ARG A 1 83 ? 6.477 -7.617 6.482 1.00 90.62 83 ARG A O 1
ATOM 634 N N . GLU A 1 84 ? 7.058 -9.727 6.962 1.00 87.19 84 GLU A N 1
ATOM 635 C CA . GLU A 1 84 ? 6.924 -10.224 5.589 1.00 87.19 84 GLU A CA 1
ATOM 636 C C . GLU A 1 84 ? 5.464 -10.525 5.242 1.00 87.19 84 GLU A C 1
ATOM 638 O O . GLU A 1 84 ? 5.027 -10.342 4.106 1.00 87.19 84 GLU A O 1
ATOM 643 N N . GLU A 1 85 ? 4.701 -10.955 6.242 1.00 88.56 85 GLU A N 1
ATOM 644 C CA . GLU A 1 85 ? 3.342 -11.458 6.074 1.00 88.56 85 GLU A CA 1
ATOM 645 C C . GLU A 1 85 ? 2.289 -10.432 6.478 1.00 88.56 85 GLU A C 1
ATOM 647 O O . GLU A 1 85 ? 1.182 -10.434 5.941 1.00 88.56 85 GLU A O 1
ATOM 652 N N . HIS A 1 86 ? 2.631 -9.539 7.404 1.00 90.62 86 HIS A N 1
ATOM 653 C CA . HIS A 1 86 ? 1.711 -8.582 7.998 1.00 90.62 86 HIS A CA 1
ATOM 654 C C . HIS A 1 86 ? 2.300 -7.175 8.052 1.00 90.62 86 HIS A C 1
ATOM 656 O O . HIS A 1 86 ? 3.503 -6.952 7.932 1.00 90.62 86 HIS A O 1
ATOM 662 N N . ASN A 1 87 ? 1.423 -6.195 8.249 1.00 92.56 87 ASN A N 1
ATOM 663 C CA . ASN A 1 87 ? 1.805 -4.802 8.430 1.00 92.56 87 ASN A CA 1
ATOM 664 C C . ASN A 1 87 ? 1.050 -4.183 9.630 1.00 92.56 87 ASN A C 1
ATOM 666 O O . ASN A 1 87 ? 0.058 -4.754 10.097 1.00 92.56 87 ASN A O 1
ATOM 670 N N . PRO A 1 88 ? 1.487 -3.015 10.146 1.00 93.94 88 PRO A N 1
ATOM 671 C CA . PRO A 1 88 ? 0.807 -2.344 11.259 1.00 93.94 88 PRO A CA 1
ATOM 672 C C . PRO A 1 88 ? -0.680 -2.069 11.007 1.00 93.94 88 PRO A C 1
ATOM 674 O O . PRO A 1 88 ? -1.476 -2.065 11.936 1.00 93.94 88 PRO A O 1
ATOM 677 N N . TYR A 1 89 ? -1.070 -1.855 9.749 1.00 94.38 89 TYR A N 1
ATOM 678 C CA . TYR A 1 89 ? -2.464 -1.643 9.374 1.00 94.38 89 TYR A CA 1
ATOM 679 C C . TYR A 1 89 ? -3.326 -2.891 9.619 1.00 94.38 89 TYR A C 1
ATOM 681 O O . TYR A 1 89 ? -4.355 -2.787 10.281 1.00 94.38 89 TYR A O 1
ATOM 689 N N . THR A 1 90 ? -2.889 -4.078 9.184 1.00 93.50 90 THR A N 1
ATOM 690 C CA . THR A 1 90 ? -3.625 -5.328 9.440 1.00 93.50 90 THR A CA 1
ATOM 691 C C . THR A 1 90 ? -3.653 -5.688 10.921 1.00 93.50 90 THR A C 1
ATOM 693 O O . THR A 1 90 ? -4.656 -6.204 11.400 1.00 93.50 90 THR A O 1
ATOM 696 N N . ALA A 1 91 ? -2.585 -5.365 11.656 1.00 94.50 91 ALA A N 1
ATOM 697 C CA . ALA A 1 91 ? -2.543 -5.548 13.104 1.00 94.50 91 ALA A CA 1
ATOM 698 C C . ALA A 1 91 ? -3.534 -4.653 13.835 1.00 94.50 91 ALA A C 1
ATOM 700 O O . ALA A 1 91 ? -4.205 -5.109 14.753 1.00 94.50 91 ALA A O 1
ATOM 701 N N . GLU A 1 92 ? -3.689 -3.405 13.402 1.00 95.38 92 GLU A N 1
ATOM 702 C CA . GLU A 1 92 ? -4.683 -2.527 14.000 1.00 95.38 92 GLU A CA 1
ATOM 703 C C . GLU A 1 92 ? -6.120 -3.010 13.735 1.00 95.38 92 GLU A C 1
ATOM 705 O O . GLU A 1 92 ? -6.955 -2.959 14.632 1.00 95.38 92 GLU A O 1
ATOM 710 N N . LEU A 1 93 ? -6.413 -3.530 12.536 1.00 95.94 93 LEU A N 1
ATOM 711 C CA . LEU A 1 93 ? -7.723 -4.126 12.250 1.00 95.94 93 LEU A CA 1
ATOM 712 C C . LEU A 1 93 ? -7.998 -5.343 13.146 1.00 95.94 93 LEU A C 1
ATOM 714 O O . LEU A 1 93 ? -9.064 -5.427 13.751 1.00 95.94 93 LEU A O 1
ATOM 718 N N . ALA A 1 94 ? -7.022 -6.244 13.286 1.00 94.94 94 ALA A N 1
ATOM 719 C CA . ALA A 1 94 ? -7.127 -7.388 14.191 1.00 94.94 94 ALA A CA 1
ATOM 720 C C . ALA A 1 94 ? -7.333 -6.945 15.653 1.00 94.94 94 ALA A C 1
ATOM 722 O O . ALA A 1 94 ? -8.134 -7.536 16.374 1.00 94.94 94 ALA A O 1
ATOM 723 N N . ALA A 1 95 ? -6.666 -5.865 16.077 1.00 95.38 95 ALA A N 1
ATOM 724 C CA . ALA A 1 95 ? -6.826 -5.266 17.402 1.00 95.38 95 ALA A CA 1
ATOM 725 C C . ALA A 1 95 ? -8.271 -4.823 17.667 1.00 95.38 95 ALA A C 1
ATOM 727 O O . ALA A 1 95 ? -8.823 -5.086 18.735 1.00 95.38 95 ALA A O 1
ATOM 728 N N . ILE A 1 96 ? -8.881 -4.143 16.692 1.00 96.62 96 ILE A N 1
ATOM 729 C CA . ILE A 1 96 ? -10.251 -3.632 16.802 1.00 96.62 96 ILE A CA 1
ATOM 730 C C . ILE A 1 96 ? -11.243 -4.799 16.829 1.00 96.62 96 ILE A C 1
ATOM 732 O O . ILE A 1 96 ? -12.123 -4.818 17.690 1.00 96.62 96 ILE A O 1
ATOM 736 N N . ALA A 1 97 ? -11.064 -5.793 15.952 1.00 95.94 97 ALA A N 1
ATOM 737 C CA . ALA A 1 97 ? -11.882 -7.006 15.932 1.00 95.94 97 ALA A CA 1
ATOM 738 C C . ALA A 1 97 ? -11.825 -7.743 17.281 1.00 95.94 97 ALA A C 1
ATOM 740 O O . ALA A 1 97 ? -12.859 -8.049 17.875 1.00 95.94 97 ALA A O 1
ATOM 741 N N . HIS A 1 98 ? -10.617 -7.964 17.810 1.00 94.12 98 HIS A N 1
ATOM 742 C CA . HIS A 1 98 ? -10.418 -8.612 19.106 1.00 94.12 98 HIS A CA 1
ATOM 743 C C . HIS A 1 98 ? -11.046 -7.807 20.250 1.00 94.12 98 HIS A C 1
ATOM 745 O O . HIS A 1 98 ? -11.718 -8.368 21.112 1.00 94.12 98 HIS A O 1
ATOM 751 N N . GLY A 1 99 ? -10.850 -6.485 20.262 1.00 94.38 99 GLY A N 1
ATOM 752 C CA . GLY A 1 99 ? -11.404 -5.615 21.296 1.00 94.38 99 GLY A CA 1
ATOM 753 C C . GLY A 1 99 ? -12.931 -5.645 21.351 1.00 94.38 99 GLY A C 1
ATOM 754 O O . GLY A 1 99 ? -13.496 -5.664 22.441 1.00 94.38 99 GLY A O 1
ATOM 755 N N . LEU A 1 100 ? -13.592 -5.683 20.191 1.00 95.12 100 LEU A N 1
ATOM 756 C CA . LEU A 1 100 ? -15.051 -5.756 20.100 1.00 95.12 100 LEU A CA 1
ATOM 757 C C . LEU A 1 100 ? -15.597 -7.122 20.519 1.00 95.12 100 LEU A C 1
ATOM 759 O O . LEU A 1 100 ? -16.563 -7.174 21.273 1.00 95.12 100 LEU A O 1
ATOM 763 N N . ASN A 1 101 ? -14.964 -8.211 20.077 1.00 93.12 101 ASN A N 1
ATOM 764 C CA . ASN A 1 101 ? -15.397 -9.572 20.405 1.00 93.12 101 ASN A CA 1
ATOM 765 C C . ASN A 1 101 ? -15.166 -9.952 21.877 1.00 93.12 101 ASN A C 1
ATOM 767 O O . ASN A 1 101 ? -15.778 -10.898 22.360 1.00 93.12 101 ASN A O 1
ATOM 771 N N . TYR A 1 102 ? -14.304 -9.225 22.595 1.00 91.81 102 TYR A N 1
ATOM 772 C CA . TYR A 1 102 ? -14.097 -9.427 24.030 1.00 91.81 102 TYR A CA 1
ATOM 773 C C . TYR A 1 102 ? -15.210 -8.820 24.901 1.00 91.81 102 TYR A C 1
ATOM 775 O O . TYR A 1 102 ? -15.361 -9.185 26.067 1.00 91.81 102 TYR A O 1
ATOM 783 N N . LEU A 1 103 ? -15.963 -7.850 24.378 1.00 90.50 103 LEU A N 1
ATOM 784 C CA . LEU A 1 103 ? -16.963 -7.149 25.172 1.00 90.50 103 LEU A CA 1
ATOM 785 C C . LEU A 1 103 ? -18.041 -8.124 25.686 1.00 90.50 103 LEU A C 1
ATOM 787 O O . LEU A 1 103 ? -18.566 -8.910 24.899 1.00 90.50 103 LEU A O 1
ATOM 791 N N . PRO A 1 104 ? -18.406 -8.069 26.984 1.00 87.69 104 PRO A N 1
ATOM 792 C CA . PRO A 1 104 ? -19.501 -8.881 27.501 1.00 87.69 104 PRO A CA 1
ATOM 793 C C . PRO A 1 104 ? -20.838 -8.449 26.888 1.00 87.69 104 PRO A C 1
ATOM 795 O O . PRO A 1 104 ? -20.955 -7.373 26.298 1.00 87.69 104 PRO A O 1
ATOM 798 N N . GLU A 1 105 ? -21.876 -9.255 27.092 1.00 85.94 105 GLU A N 1
ATOM 799 C CA . GLU A 1 105 ? -23.242 -8.855 26.756 1.00 85.94 105 GLU A CA 1
ATOM 800 C C . GLU A 1 105 ? -23.638 -7.596 27.539 1.00 85.94 105 GLU A C 1
ATOM 802 O O . GLU A 1 105 ? -23.673 -7.579 28.775 1.00 85.94 105 GLU A O 1
ATOM 807 N N . MET A 1 106 ? -23.919 -6.523 26.804 1.00 87.62 106 MET A N 1
ATOM 808 C CA . MET A 1 106 ? -24.244 -5.200 27.328 1.00 87.62 106 MET A CA 1
ATOM 809 C C . MET A 1 106 ? -25.305 -4.567 26.438 1.00 87.62 106 MET A C 1
ATOM 811 O O . MET A 1 106 ? -25.282 -4.760 25.226 1.00 87.62 106 MET A O 1
ATOM 815 N N . LYS A 1 107 ? -26.211 -3.780 27.023 1.00 90.81 107 LYS A N 1
ATOM 816 C CA . LYS A 1 107 ? -27.297 -3.118 26.289 1.00 90.81 107 LYS A CA 1
ATOM 817 C C . LYS A 1 107 ? -27.303 -1.617 26.529 1.00 90.81 107 LYS A C 1
ATOM 819 O O . LYS A 1 107 ? -26.959 -1.162 27.624 1.00 90.81 107 LYS A O 1
ATOM 824 N N . TYR A 1 108 ? -27.720 -0.865 25.513 1.00 91.06 108 TYR A N 1
ATOM 825 C CA . TYR A 1 108 ? -27.921 0.591 25.574 1.00 91.06 108 TYR A CA 1
ATOM 826 C C . TYR A 1 108 ? -26.697 1.394 26.054 1.00 91.06 108 TYR A C 1
ATOM 828 O O . TYR A 1 108 ? -26.824 2.408 26.745 1.00 91.06 108 TYR A O 1
ATOM 836 N N . ARG A 1 109 ? -25.482 0.951 25.707 1.00 91.06 109 ARG A N 1
ATOM 837 C CA . ARG A 1 109 ? -24.226 1.644 26.034 1.00 91.06 109 ARG A CA 1
ATOM 838 C C . ARG A 1 109 ? -23.625 2.347 24.825 1.00 91.06 109 ARG A C 1
ATOM 840 O O . ARG A 1 109 ? -23.887 2.009 23.672 1.00 91.06 109 ARG A O 1
ATOM 847 N N . VAL A 1 110 ? -22.770 3.327 25.102 1.00 92.12 110 VAL A N 1
ATOM 848 C CA . VAL A 1 110 ? -21.897 3.929 24.091 1.00 92.12 110 VAL A CA 1
ATOM 849 C C . VAL A 1 110 ? -20.522 3.289 24.194 1.00 92.12 110 VAL A C 1
ATOM 851 O O . VAL A 1 110 ? -19.937 3.221 25.276 1.00 92.12 110 VAL A O 1
ATOM 854 N N . ILE A 1 111 ? -20.031 2.819 23.053 1.00 93.88 111 ILE A N 1
ATOM 855 C CA . ILE A 1 111 ? -18.738 2.166 22.896 1.00 93.88 111 ILE A CA 1
ATOM 856 C C . ILE A 1 111 ? -17.882 3.066 22.015 1.00 93.88 111 ILE A C 1
ATOM 858 O O . ILE A 1 111 ? -18.231 3.354 20.868 1.00 93.88 111 ILE A O 1
ATOM 862 N N . VAL A 1 112 ? -16.761 3.517 22.565 1.00 94.50 112 VAL A N 1
ATOM 863 C CA . VAL A 1 112 ? -15.796 4.369 21.877 1.00 94.50 112 VAL A CA 1
ATOM 864 C C . VAL A 1 112 ? -14.541 3.557 21.610 1.00 94.50 112 VAL A C 1
ATOM 866 O O . VAL A 1 112 ? -13.855 3.122 22.536 1.00 94.50 112 VAL A O 1
ATOM 869 N N . ILE A 1 113 ? -14.238 3.361 20.334 1.00 95.12 113 ILE A N 1
ATOM 870 C CA . ILE A 1 113 ? -13.010 2.723 19.876 1.00 95.12 113 ILE A CA 1
ATOM 871 C C . ILE A 1 113 ? -12.035 3.829 19.494 1.00 95.12 113 ILE A C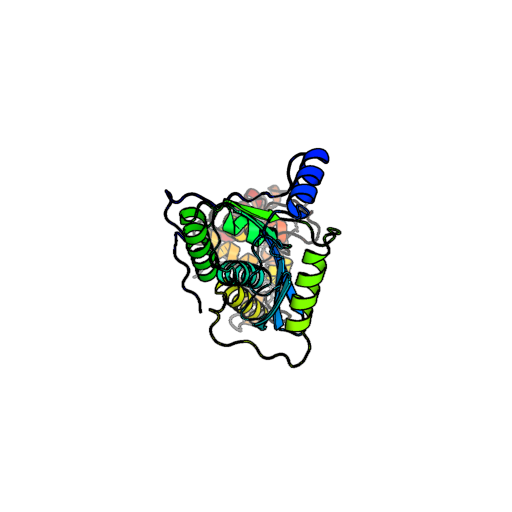 1
ATOM 873 O O . ILE A 1 113 ? -12.368 4.698 18.695 1.00 95.12 113 ILE A O 1
ATOM 877 N N . VAL A 1 114 ? -10.829 3.791 20.040 1.00 93.94 114 VAL A N 1
ATOM 878 C CA . VAL A 1 114 ? -9.747 4.722 19.742 1.00 93.94 114 VAL A CA 1
ATOM 879 C C . VAL A 1 114 ? -8.634 3.952 19.055 1.00 93.94 114 VAL A C 1
ATOM 881 O O . VAL A 1 114 ? -8.048 3.048 19.647 1.00 93.94 114 VAL A O 1
ATOM 884 N N . THR A 1 115 ? -8.308 4.334 17.826 1.00 93.56 115 THR A N 1
ATOM 885 C CA . THR A 1 115 ? -7.194 3.745 17.078 1.00 93.56 115 THR A CA 1
ATOM 886 C C . THR A 1 115 ? -6.090 4.760 16.834 1.00 93.56 115 THR A C 1
ATOM 888 O O . THR A 1 115 ? -6.342 5.937 16.575 1.00 93.56 115 THR A O 1
ATOM 891 N N . SER A 1 116 ? -4.847 4.282 16.886 1.00 88.56 116 SER A N 1
ATOM 892 C CA . SER A 1 116 ? -3.667 5.074 16.523 1.00 88.56 116 SER A CA 1
ATOM 893 C C . SER A 1 116 ? -3.379 5.086 15.014 1.00 88.56 116 SER A C 1
ATOM 895 O O . SER A 1 116 ? -2.541 5.861 14.548 1.00 88.56 116 SER A O 1
ATOM 897 N N . ASN A 1 117 ? -4.072 4.257 14.223 1.00 92.56 117 ASN A N 1
ATOM 898 C CA . ASN A 1 117 ? -3.809 4.087 12.796 1.00 92.56 117 ASN A CA 1
ATOM 899 C C . ASN A 1 117 ? -4.916 4.707 11.929 1.00 92.56 117 ASN A C 1
ATOM 901 O O . ASN A 1 117 ? -6.008 4.154 11.784 1.00 92.56 117 ASN A O 1
ATOM 905 N N . LYS A 1 118 ? -4.593 5.830 11.276 1.00 92.44 118 LYS A N 1
ATOM 906 C CA . LYS A 1 118 ? -5.524 6.553 10.394 1.00 92.44 118 LYS A CA 1
ATOM 907 C C . LYS A 1 118 ? -6.016 5.690 9.235 1.00 92.44 118 LYS A C 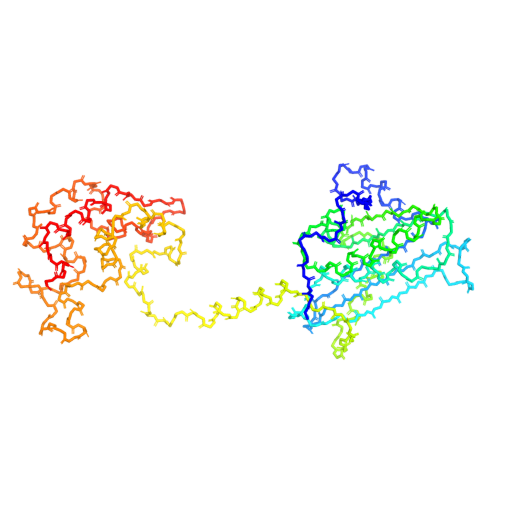1
ATOM 909 O O . LYS A 1 118 ? -7.186 5.757 8.878 1.00 92.44 118 LYS A O 1
ATOM 914 N N . SER A 1 119 ? -5.137 4.854 8.679 1.00 92.94 119 SER A N 1
ATOM 915 C CA . SER A 1 119 ? -5.472 3.994 7.540 1.00 92.94 119 SER A CA 1
ATOM 916 C C . SER A 1 119 ? -6.487 2.923 7.940 1.00 92.94 119 SER A C 1
ATOM 918 O O . SER A 1 119 ? -7.410 2.645 7.181 1.00 92.94 119 SER A O 1
ATOM 920 N N . ALA A 1 120 ? -6.355 2.352 9.144 1.00 94.81 120 ALA A N 1
ATOM 921 C CA . ALA A 1 120 ? -7.313 1.379 9.675 1.00 94.81 120 ALA A CA 1
ATOM 922 C C . ALA A 1 120 ? -8.686 2.024 9.899 1.00 94.81 120 ALA A C 1
ATOM 924 O O . ALA A 1 120 ? -9.694 1.489 9.442 1.00 94.81 120 ALA A O 1
ATOM 925 N N . ALA A 1 121 ? -8.714 3.217 10.503 1.00 94.50 121 ALA A N 1
ATOM 926 C CA . ALA A 1 121 ? -9.942 3.987 10.679 1.00 94.50 121 ALA A CA 1
ATOM 927 C C . ALA A 1 121 ? -10.631 4.294 9.339 1.00 94.50 121 ALA A C 1
ATOM 929 O O . ALA A 1 121 ? -11.818 4.017 9.173 1.00 94.50 121 ALA A O 1
ATOM 930 N N . GLN A 1 122 ? -9.879 4.796 8.356 1.00 94.06 122 GLN A N 1
ATOM 931 C CA . GLN A 1 122 ? -10.390 5.072 7.010 1.00 94.06 122 GLN A CA 1
ATOM 932 C C . GLN A 1 122 ? -10.944 3.818 6.328 1.00 94.06 122 GLN A C 1
ATOM 934 O O . GLN A 1 122 ? -12.029 3.867 5.752 1.00 94.06 122 GLN A O 1
ATOM 939 N N . ALA A 1 123 ? -10.228 2.695 6.419 1.00 94.12 123 ALA A N 1
ATOM 940 C CA . ALA A 1 123 ? -10.661 1.443 5.811 1.00 94.12 123 ALA A CA 1
ATOM 941 C C . ALA A 1 123 ? -11.927 0.875 6.458 1.00 94.12 123 ALA A C 1
ATOM 943 O O . ALA A 1 123 ? -12.737 0.290 5.754 1.00 94.12 123 ALA A O 1
ATOM 944 N N . ILE A 1 124 ? -12.119 1.055 7.768 1.00 94.94 124 ILE A N 1
ATOM 945 C CA . ILE A 1 124 ? -13.357 0.653 8.448 1.00 94.94 124 ILE A CA 1
ATOM 946 C C . ILE A 1 124 ? -14.510 1.588 8.071 1.00 94.94 124 ILE A C 1
ATOM 948 O O . ILE A 1 124 ? -15.625 1.116 7.858 1.00 94.94 124 ILE A O 1
ATOM 952 N N . GLY A 1 125 ? -14.261 2.896 7.969 1.00 93.38 125 GLY A N 1
ATOM 953 C CA . GLY A 1 125 ? -15.293 3.879 7.623 1.00 93.38 125 GLY A CA 1
ATOM 954 C C . GLY A 1 125 ? -15.780 3.760 6.182 1.00 93.38 125 GLY A C 1
ATOM 955 O O . GLY A 1 125 ? -16.962 3.957 5.910 1.00 93.38 125 GLY A O 1
ATOM 956 N N . ASN A 1 126 ? -14.890 3.387 5.264 1.00 91.75 126 ASN A N 1
ATOM 957 C CA . ASN A 1 126 ? -15.233 3.131 3.870 1.00 91.75 126 ASN A CA 1
ATOM 958 C C . ASN A 1 126 ? -14.472 1.908 3.324 1.00 91.75 126 ASN A C 1
ATOM 960 O O . ASN A 1 126 ? -13.442 2.076 2.660 1.00 91.75 126 ASN A O 1
ATOM 964 N N . PRO A 1 127 ? -14.949 0.679 3.597 1.00 91.69 127 PRO A N 1
ATOM 965 C CA . PRO A 1 127 ? -14.294 -0.534 3.122 1.00 91.69 127 PRO A CA 1
ATOM 966 C C . PRO A 1 127 ? -14.352 -0.662 1.597 1.00 91.69 127 PRO A C 1
ATOM 968 O O . PRO A 1 127 ? -15.427 -0.760 1.011 1.00 91.69 127 PRO A O 1
ATOM 971 N N . ARG A 1 128 ? -13.186 -0.720 0.947 1.00 87.50 128 ARG A N 1
ATOM 972 C CA . ARG A 1 128 ? -13.030 -0.955 -0.499 1.00 87.50 128 ARG A CA 1
ATOM 973 C C . ARG A 1 128 ? -12.386 -2.327 -0.765 1.00 87.50 128 ARG A C 1
ATOM 975 O O . ARG A 1 128 ? -12.502 -3.254 0.040 1.00 87.50 128 ARG A O 1
ATOM 982 N N . GLN A 1 129 ? -11.706 -2.455 -1.902 1.00 89.62 129 GLN A N 1
ATOM 983 C CA . GLN A 1 129 ? -10.853 -3.586 -2.246 1.00 89.62 129 GLN A CA 1
ATOM 984 C C . GLN A 1 129 ? -9.447 -3.391 -1.642 1.00 89.62 129 GLN A C 1
ATOM 986 O O . GLN A 1 129 ? -8.581 -2.761 -2.250 1.00 89.62 129 GLN A O 1
ATOM 991 N N . GLN A 1 130 ? -9.207 -3.927 -0.442 1.00 89.88 130 GLN A N 1
ATOM 992 C CA . GLN A 1 130 ? -7.910 -3.848 0.249 1.00 89.88 130 GLN A CA 1
ATOM 993 C C . GLN A 1 130 ? -7.571 -5.138 1.009 1.00 89.88 130 GLN A C 1
ATOM 995 O O . GLN A 1 130 ? -8.396 -6.036 1.105 1.00 89.88 130 GLN A O 1
ATOM 1000 N N . SER A 1 131 ? -6.360 -5.236 1.562 1.00 92.00 131 SER A N 1
ATOM 1001 C CA . SER A 1 131 ? -6.005 -6.285 2.532 1.00 92.00 131 SER A CA 1
ATOM 1002 C C . SER A 1 131 ? -6.743 -6.105 3.864 1.00 92.00 131 SER A C 1
ATOM 1004 O O . SER A 1 131 ? -7.112 -4.991 4.220 1.00 92.00 131 SER A O 1
ATOM 1006 N N . GLY A 1 132 ? -6.923 -7.182 4.627 1.00 91.75 132 GLY A N 1
ATOM 1007 C CA . GLY A 1 132 ? -7.570 -7.152 5.942 1.00 91.75 132 GLY A CA 1
ATOM 1008 C C . GLY A 1 132 ? -9.097 -7.265 5.907 1.00 91.75 132 GLY A C 1
ATOM 1009 O O . GLY A 1 132 ? -9.744 -6.991 6.914 1.00 91.75 132 GLY A O 1
ATOM 1010 N N . GLN A 1 133 ? -9.692 -7.688 4.783 1.00 93.38 133 GLN A N 1
ATOM 1011 C CA . GLN A 1 133 ? -11.152 -7.829 4.651 1.00 93.38 133 GLN A CA 1
ATOM 1012 C C . GLN A 1 133 ? -11.764 -8.819 5.642 1.00 93.38 133 GLN A C 1
ATOM 1014 O O . GLN A 1 133 ? -12.911 -8.640 6.037 1.00 93.38 133 GLN A O 1
ATOM 1019 N N . GLY A 1 134 ? -11.018 -9.853 6.049 1.00 92.75 134 GLY A N 1
ATOM 1020 C CA . GLY A 1 134 ? -11.448 -10.770 7.112 1.00 92.75 134 GLY A CA 1
ATOM 1021 C C . GLY A 1 134 ? -11.735 -10.016 8.409 1.00 92.75 134 GLY A C 1
ATOM 1022 O O . GLY A 1 134 ? -12.864 -10.024 8.881 1.00 92.75 134 GLY A O 1
ATOM 1023 N N . HIS A 1 135 ? -10.756 -9.249 8.893 1.00 94.31 135 HIS A N 1
ATOM 1024 C CA . HIS A 1 135 ? -10.912 -8.436 10.098 1.00 94.31 135 HIS A CA 1
ATOM 1025 C C . HIS A 1 135 ? -11.971 -7.346 9.951 1.00 94.31 135 HIS A C 1
ATOM 1027 O O . HIS A 1 135 ? -12.693 -7.073 10.899 1.00 94.31 135 HIS A O 1
ATOM 1033 N N . ILE A 1 136 ? -12.105 -6.722 8.776 1.00 95.31 136 ILE A N 1
ATOM 1034 C CA . ILE A 1 136 ? -13.168 -5.731 8.563 1.00 95.31 136 ILE A CA 1
ATOM 1035 C C . ILE A 1 136 ? -14.549 -6.384 8.696 1.00 95.31 136 ILE A C 1
ATOM 1037 O O . ILE A 1 136 ? -15.403 -5.819 9.370 1.00 95.31 136 ILE A O 1
ATOM 1041 N N . ARG A 1 137 ? -14.764 -7.571 8.117 1.00 94.25 137 ARG A N 1
ATOM 1042 C CA . ARG A 1 137 ? -16.029 -8.306 8.282 1.00 94.25 137 ARG A CA 1
ATOM 1043 C C . ARG A 1 137 ? -16.275 -8.678 9.742 1.00 94.25 137 ARG A C 1
ATOM 1045 O O . ARG A 1 137 ? -17.329 -8.346 10.261 1.00 94.25 137 ARG A O 1
ATOM 1052 N N . GLU A 1 138 ? -15.270 -9.216 10.434 1.00 95.06 138 GLU A N 1
ATOM 1053 C CA . GLU A 1 138 ? -15.359 -9.523 11.873 1.00 95.06 138 GLU A CA 1
ATOM 1054 C C . GLU A 1 138 ? -15.735 -8.294 12.719 1.00 95.06 138 GLU A C 1
ATOM 1056 O O . GLU A 1 138 ? -16.543 -8.393 13.643 1.00 95.06 138 GLU A O 1
ATOM 1061 N N . ILE A 1 139 ? -15.175 -7.120 12.403 1.00 96.50 139 ILE A N 1
ATOM 1062 C CA . ILE A 1 139 ? -15.517 -5.854 13.067 1.00 96.50 139 ILE A CA 1
ATOM 1063 C C . ILE A 1 139 ? -16.982 -5.503 12.823 1.00 96.50 139 ILE A C 1
ATOM 1065 O O . ILE A 1 139 ? -17.683 -5.147 13.769 1.00 96.50 139 ILE A O 1
ATOM 1069 N N . TYR A 1 140 ? -17.444 -5.574 11.575 1.00 96.12 140 TYR A N 1
ATOM 1070 C CA . TYR A 1 140 ? -18.822 -5.231 11.232 1.00 96.12 140 TYR A CA 1
ATOM 1071 C C . TYR A 1 140 ? -19.824 -6.217 11.844 1.00 96.12 140 TYR A C 1
ATOM 1073 O O . TYR A 1 140 ? -20.792 -5.764 12.450 1.00 96.12 140 TYR A O 1
ATOM 1081 N N . ASP A 1 141 ? -19.536 -7.519 11.832 1.00 95.44 141 ASP A N 1
ATOM 1082 C CA . ASP A 1 141 ? -20.349 -8.544 12.498 1.00 95.44 141 ASP A CA 1
ATOM 1083 C C . ASP A 1 141 ? -20.487 -8.264 14.005 1.00 95.44 141 ASP A C 1
ATOM 1085 O O . ASP A 1 141 ? -21.581 -8.344 14.572 1.00 95.44 141 ASP A O 1
ATOM 1089 N N . ALA A 1 142 ? -19.384 -7.901 14.671 1.00 95.94 142 ALA A N 1
ATOM 1090 C CA . ALA A 1 142 ? -19.393 -7.552 16.091 1.00 95.94 142 ALA A CA 1
ATOM 1091 C C . ALA A 1 142 ? -20.159 -6.245 16.359 1.00 95.94 142 ALA A C 1
ATOM 1093 O O . ALA A 1 142 ? -20.957 -6.163 17.296 1.00 95.94 142 ALA A O 1
ATOM 1094 N N . VAL A 1 143 ? -19.967 -5.225 15.517 1.00 95.50 143 VAL A N 1
ATOM 1095 C CA . VAL A 1 143 ? -20.693 -3.949 15.605 1.00 95.50 143 VAL A CA 1
ATOM 1096 C C . VAL A 1 143 ? -22.192 -4.150 15.408 1.00 95.50 143 VAL A C 1
ATOM 1098 O O . VAL A 1 143 ? -22.980 -3.537 16.126 1.00 95.50 143 VAL A O 1
ATOM 1101 N N . GLU A 1 144 ? -22.609 -4.993 14.466 1.00 94.62 144 GLU A N 1
ATOM 1102 C CA . GLU A 1 144 ? -24.021 -5.292 14.241 1.00 94.62 144 GLU A CA 1
ATOM 1103 C C . GLU A 1 144 ? -24.664 -5.981 15.439 1.00 94.62 144 GLU A C 1
ATOM 1105 O O . GLU A 1 144 ? -25.748 -5.573 15.854 1.00 94.62 144 GLU A O 1
ATOM 1110 N N . LYS A 1 145 ? -23.991 -6.972 16.039 1.00 94.69 145 LYS A N 1
ATOM 1111 C CA . LYS A 1 145 ? -24.463 -7.612 17.278 1.00 94.69 145 LYS A CA 1
ATOM 1112 C C . LYS A 1 145 ? -24.670 -6.576 18.384 1.00 94.69 145 LYS A C 1
ATOM 1114 O O . LYS A 1 145 ? -25.758 -6.483 18.943 1.00 94.69 145 LYS A O 1
ATOM 1119 N N . LEU A 1 146 ? -23.679 -5.711 18.605 1.00 94.44 146 LEU A N 1
ATOM 1120 C CA . LEU A 1 146 ? -23.768 -4.637 19.596 1.00 94.44 146 LEU A CA 1
ATOM 1121 C C . LEU A 1 146 ? -24.898 -3.642 19.283 1.00 94.44 146 LEU A C 1
ATOM 1123 O O . LEU A 1 146 ? -25.580 -3.185 20.200 1.00 94.44 146 LEU A O 1
ATOM 1127 N N . ARG A 1 147 ? -25.129 -3.313 18.005 1.00 94.81 147 ARG A N 1
ATOM 1128 C CA . ARG A 1 147 ? -26.229 -2.434 17.573 1.00 94.81 147 ARG A CA 1
ATOM 1129 C C . ARG A 1 147 ? -27.604 -3.061 17.818 1.00 94.81 147 ARG A C 1
ATOM 1131 O O . ARG A 1 147 ? -28.507 -2.336 18.228 1.00 94.81 147 ARG A O 1
ATOM 1138 N N . ARG A 1 148 ? -27.766 -4.377 17.617 1.00 94.44 148 ARG A N 1
ATOM 1139 C CA . ARG A 1 148 ? -29.022 -5.103 17.919 1.00 94.44 148 ARG A CA 1
ATOM 1140 C C . ARG A 1 148 ? -29.386 -5.019 19.403 1.00 94.44 148 ARG A C 1
ATOM 1142 O O . ARG A 1 148 ? -30.556 -4.879 19.734 1.00 94.44 148 ARG A O 1
ATOM 1149 N N . ASP A 1 149 ? -28.382 -4.982 20.272 1.00 93.50 149 ASP A N 1
ATOM 1150 C CA . ASP A 1 149 ? -28.527 -4.766 21.717 1.00 93.50 149 ASP A CA 1
ATOM 1151 C C . ASP A 1 149 ? -28.733 -3.287 22.122 1.00 93.50 149 ASP A C 1
ATOM 1153 O O . ASP A 1 149 ? -28.679 -2.923 23.301 1.00 93.50 149 ASP A O 1
ATOM 1157 N N . GLY A 1 150 ? -28.955 -2.397 21.149 1.00 93.12 150 GLY A N 1
ATOM 1158 C CA . GLY A 1 150 ? -29.191 -0.971 21.375 1.00 93.12 150 GLY A CA 1
ATOM 1159 C C . GLY A 1 150 ? -27.929 -0.163 21.688 1.00 93.12 150 GLY A C 1
ATOM 1160 O O . GLY A 1 150 ? -28.030 0.994 22.100 1.00 93.12 150 GLY A O 1
ATOM 1161 N N . ASN A 1 151 ? -26.732 -0.736 21.516 1.00 94.62 151 ASN A N 1
ATOM 1162 C CA . ASN A 1 151 ? -25.484 -0.013 21.751 1.00 94.62 151 ASN A CA 1
ATOM 1163 C C . ASN A 1 151 ? -25.118 0.890 20.567 1.00 94.62 151 ASN A C 1
ATOM 1165 O O . ASN A 1 151 ? -25.374 0.589 19.399 1.00 94.62 151 ASN A O 1
ATOM 1169 N N . ARG A 1 152 ? -24.434 1.997 20.865 1.00 93.62 152 ARG A N 1
ATOM 1170 C CA . ARG A 1 152 ? -23.896 2.927 19.865 1.00 93.62 152 ARG A CA 1
ATOM 1171 C C . ARG A 1 152 ? -22.382 2.800 19.817 1.00 93.62 152 ARG A C 1
ATOM 1173 O O . ARG A 1 152 ? -21.711 3.118 20.794 1.00 93.62 152 ARG A O 1
ATOM 1180 N N . VAL A 1 153 ? -21.848 2.388 18.673 1.00 94.88 153 VAL A N 1
ATOM 1181 C CA . VAL A 1 153 ? -20.402 2.247 18.463 1.00 94.88 153 VAL A CA 1
ATOM 1182 C C . VAL A 1 153 ? -19.875 3.423 17.646 1.00 94.88 153 VAL A C 1
ATOM 1184 O O . VAL A 1 153 ? -20.422 3.734 16.585 1.00 94.88 153 VAL A O 1
ATOM 1187 N N . LYS A 1 154 ? -18.808 4.061 18.129 1.00 94.06 154 LYS A N 1
ATOM 1188 C CA . LYS A 1 154 ? -18.064 5.109 17.419 1.00 94.06 154 LYS A CA 1
ATOM 1189 C C . LYS A 1 154 ? -16.592 4.733 17.339 1.00 94.06 154 LYS A C 1
ATOM 1191 O O . LYS A 1 154 ? -16.011 4.322 18.341 1.00 94.06 154 LYS A O 1
ATOM 1196 N N . LEU A 1 155 ? -15.990 4.914 16.168 1.00 94.56 155 LEU A N 1
ATOM 1197 C CA . LEU A 1 155 ? -14.550 4.767 15.971 1.00 94.56 155 LEU A CA 1
ATOM 1198 C C . LEU A 1 155 ? -13.919 6.147 15.819 1.00 94.56 155 LEU A C 1
ATOM 1200 O O . LEU A 1 155 ? -14.367 6.956 1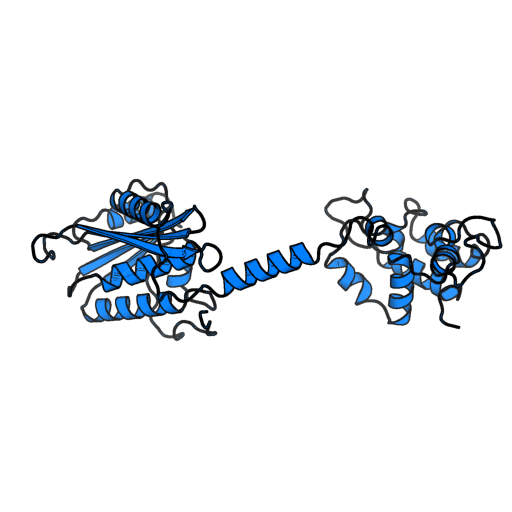5.014 1.00 94.56 155 LEU A O 1
ATOM 1204 N N . ILE A 1 156 ? -12.871 6.403 16.584 1.00 92.25 156 ILE A N 1
ATOM 1205 C CA . ILE A 1 156 ? -12.153 7.667 16.619 1.00 92.25 156 ILE A CA 1
ATOM 1206 C C . ILE A 1 156 ? -10.694 7.372 16.301 1.00 92.25 156 ILE A C 1
ATOM 1208 O O . ILE A 1 156 ? -10.051 6.548 16.958 1.00 92.25 156 ILE A O 1
ATOM 1212 N N . TRP A 1 157 ? -10.158 8.048 15.293 1.00 92.12 157 TRP A N 1
ATOM 1213 C CA . TRP A 1 157 ? -8.719 8.085 15.097 1.00 92.12 157 TRP A CA 1
ATOM 1214 C C . TRP A 1 157 ? -8.123 9.218 15.925 1.00 92.12 157 TRP A C 1
ATOM 1216 O O . TRP A 1 157 ? -8.546 10.363 15.794 1.00 92.12 157 TRP A O 1
ATOM 1226 N N . LEU A 1 158 ? -7.116 8.900 16.736 1.00 87.81 158 LEU A N 1
ATOM 1227 C CA . LEU A 1 158 ? -6.309 9.898 17.428 1.00 87.81 158 LEU A CA 1
ATOM 1228 C C . LEU A 1 158 ? -4.834 9.709 17.079 1.00 87.81 158 LEU A C 1
ATOM 1230 O O . LEU A 1 158 ? -4.368 8.564 16.977 1.00 87.81 158 LEU A O 1
ATOM 1234 N N . PRO A 1 159 ? -4.075 10.807 16.922 1.00 81.94 159 PRO A N 1
ATOM 1235 C CA . PRO A 1 159 ? -2.642 10.720 16.716 1.00 81.94 159 PRO A CA 1
ATOM 1236 C C . PRO A 1 159 ? -1.976 10.014 17.900 1.00 81.94 159 PRO A C 1
ATOM 1238 O O . PRO A 1 159 ? -2.488 9.970 19.020 1.00 81.94 159 PRO A O 1
ATOM 1241 N N . ARG A 1 160 ? -0.807 9.434 17.631 1.00 69.75 160 ARG A N 1
ATOM 1242 C CA . ARG A 1 160 ? -0.067 8.608 18.591 1.00 69.75 160 ARG A CA 1
ATOM 1243 C C . ARG A 1 160 ? 0.370 9.372 19.845 1.00 69.75 160 ARG A C 1
ATOM 1245 O O . ARG A 1 160 ? 0.559 8.742 20.882 1.00 69.75 160 ARG A O 1
ATOM 1252 N N . ASP A 1 161 ? 0.501 10.688 19.737 1.00 66.31 161 ASP A N 1
ATOM 1253 C CA . ASP A 1 161 ? 0.946 11.570 20.817 1.00 66.31 161 ASP A CA 1
ATOM 1254 C C . ASP A 1 161 ? -0.214 12.061 21.698 1.00 66.31 161 ASP A C 1
ATOM 1256 O O . ASP A 1 161 ? -0.026 12.929 22.545 1.00 66.31 161 ASP A O 1
ATOM 1260 N N . SER A 1 162 ? -1.420 11.496 21.547 1.00 66.69 162 SER A N 1
ATOM 1261 C CA . SER A 1 162 ? -2.530 11.836 22.437 1.00 66.69 162 SER A CA 1
ATOM 1262 C C . SER A 1 162 ? -2.229 11.412 23.883 1.00 66.69 162 SER A C 1
ATOM 1264 O O . SER A 1 162 ? -1.724 10.320 24.161 1.00 66.69 162 SER A O 1
ATOM 1266 N N . GLU A 1 163 ? -2.566 12.266 24.850 1.00 69.50 163 GLU A N 1
ATOM 1267 C CA . GLU A 1 163 ? -2.267 12.035 26.270 1.00 69.50 163 GLU A CA 1
ATOM 1268 C C . GLU A 1 163 ? -3.140 10.952 26.934 1.00 69.50 163 GLU A C 1
ATOM 1270 O O . GLU A 1 163 ? -3.045 10.707 28.142 1.00 69.50 163 GLU A O 1
ATOM 1275 N N . LEU A 1 164 ? -3.984 10.254 26.167 1.00 82.88 164 LEU A N 1
ATOM 1276 C CA . LEU A 1 164 ? -4.909 9.259 26.695 1.00 82.88 164 LEU A CA 1
ATOM 1277 C C . LEU A 1 164 ? -4.163 8.064 27.299 1.00 82.88 164 LEU A C 1
ATOM 1279 O O . LEU A 1 164 ? -3.563 7.245 26.600 1.00 82.88 164 LEU A O 1
ATOM 1283 N N . LYS A 1 165 ? -4.295 7.902 28.623 1.00 88.00 165 LYS A N 1
ATOM 1284 C CA . LYS A 1 165 ? -3.701 6.786 29.383 1.00 88.00 165 LYS A CA 1
ATOM 1285 C C . LYS A 1 165 ? -4.005 5.419 28.753 1.00 88.00 165 LYS A C 1
ATOM 1287 O O . LYS A 1 165 ? -3.103 4.603 28.623 1.00 88.00 165 LYS A O 1
ATOM 1292 N N . ILE A 1 166 ? -5.244 5.191 28.307 1.00 89.94 166 ILE A N 1
ATOM 1293 C CA . ILE A 1 166 ? -5.665 3.921 27.691 1.00 89.94 166 ILE A CA 1
ATOM 1294 C C . ILE A 1 166 ? -4.943 3.641 26.358 1.00 89.94 166 ILE A C 1
ATOM 1296 O O . ILE A 1 166 ? -4.577 2.500 26.090 1.00 89.94 166 ILE A O 1
ATOM 1300 N N . GLN A 1 167 ? -4.650 4.675 25.558 1.00 90.06 167 GLN A N 1
ATOM 1301 C CA . GLN A 1 167 ? -3.901 4.529 24.306 1.00 90.06 167 GLN A CA 1
ATOM 1302 C C . GLN A 1 167 ? -2.423 4.223 24.580 1.00 90.06 167 GLN A C 1
ATOM 1304 O O . GLN A 1 167 ? -1.842 3.361 23.920 1.00 90.06 167 GLN A O 1
ATOM 1309 N N . LYS A 1 168 ? -1.830 4.859 25.603 1.00 91.56 168 LYS A N 1
ATOM 1310 C CA . LYS A 1 168 ? -0.473 4.529 26.074 1.00 91.56 168 LYS A CA 1
ATOM 1311 C C . LYS A 1 168 ? -0.387 3.069 26.527 1.00 91.56 168 LYS A C 1
ATOM 1313 O O . LYS A 1 168 ? 0.550 2.375 26.141 1.00 91.56 168 LYS A O 1
ATOM 1318 N N . THR A 1 169 ? -1.389 2.579 27.260 1.00 93.00 169 THR A N 1
ATOM 1319 C CA . THR A 1 169 ? -1.479 1.167 27.659 1.00 93.00 169 THR A CA 1
ATOM 1320 C C . THR A 1 169 ? -1.556 0.238 26.446 1.00 93.00 169 THR A C 1
ATOM 1322 O O . THR A 1 169 ? -0.737 -0.670 26.338 1.00 93.00 169 THR A O 1
ATOM 1325 N N . ALA A 1 170 ? -2.454 0.502 25.489 1.00 93.62 170 ALA A N 1
ATOM 1326 C CA . ALA A 1 170 ? -2.548 -0.292 24.260 1.00 93.62 170 ALA A CA 1
ATOM 1327 C C . ALA A 1 170 ? -1.227 -0.289 23.472 1.00 93.62 170 ALA A C 1
ATOM 1329 O O . ALA A 1 170 ? -0.808 -1.317 22.939 1.00 93.62 170 ALA A O 1
ATOM 1330 N N . LYS A 1 171 ? -0.517 0.849 23.436 1.00 94.12 171 LYS A N 1
ATOM 1331 C CA . LYS A 1 171 ? 0.790 0.942 22.778 1.00 94.12 171 LYS A CA 1
ATOM 1332 C C . LYS A 1 171 ? 1.865 0.117 23.477 1.00 94.12 171 LYS A C 1
ATOM 1334 O O . LYS A 1 171 ? 2.695 -0.477 22.788 1.00 94.12 171 LYS A O 1
ATOM 1339 N N . MET A 1 172 ? 1.868 0.095 24.807 1.00 94.38 172 MET A N 1
ATOM 1340 C CA . MET A 1 172 ? 2.778 -0.751 25.578 1.00 94.38 172 MET A CA 1
ATOM 1341 C C . MET A 1 172 ? 2.504 -2.229 25.307 1.00 94.38 172 MET A C 1
ATOM 1343 O O . MET A 1 172 ? 3.435 -2.940 24.944 1.00 94.38 172 MET A O 1
ATOM 1347 N N . SER A 1 173 ? 1.240 -2.660 25.331 1.00 94.69 173 SER A N 1
ATOM 1348 C CA . SER A 1 173 ? 0.866 -4.034 24.972 1.00 94.69 173 SER A CA 1
ATOM 1349 C C . SER A 1 173 ? 1.305 -4.402 23.550 1.00 94.69 173 SER A C 1
ATOM 1351 O O . SER A 1 173 ? 1.907 -5.448 23.342 1.00 94.69 173 SER A O 1
ATOM 1353 N N . ALA A 1 174 ? 1.116 -3.509 22.573 1.00 94.44 174 ALA A N 1
ATOM 1354 C CA . ALA A 1 174 ? 1.571 -3.756 21.205 1.00 94.44 174 ALA A CA 1
ATOM 1355 C C . ALA A 1 174 ? 3.098 -3.910 21.108 1.00 94.44 174 ALA A C 1
ATOM 1357 O O . ALA A 1 174 ? 3.585 -4.661 20.267 1.00 94.44 174 ALA A O 1
ATOM 1358 N N . ARG A 1 175 ? 3.864 -3.189 21.942 1.00 94.69 175 ARG A N 1
ATOM 1359 C CA . ARG A 1 175 ? 5.328 -3.321 22.005 1.00 94.69 175 ARG A CA 1
ATOM 1360 C C . ARG A 1 175 ? 5.741 -4.655 22.611 1.00 94.69 175 ARG A C 1
ATOM 1362 O O . ARG A 1 175 ? 6.585 -5.306 22.005 1.00 94.69 175 ARG A O 1
ATOM 1369 N N . CYS A 1 176 ? 5.091 -5.076 23.699 1.00 94.00 176 CYS A N 1
ATOM 1370 C CA . CYS A 1 176 ? 5.300 -6.390 24.309 1.00 94.00 176 CYS A CA 1
ATOM 1371 C C . CYS A 1 176 ? 5.126 -7.518 23.280 1.00 94.00 176 CYS A C 1
ATOM 1373 O O . CYS A 1 176 ? 5.976 -8.393 23.184 1.00 94.00 176 CYS A O 1
ATOM 1375 N N . ALA A 1 177 ? 4.101 -7.439 22.424 1.00 93.56 177 ALA A N 1
ATOM 1376 C CA . ALA A 1 177 ? 3.871 -8.389 21.329 1.00 93.56 177 ALA A CA 1
ATOM 1377 C C . ALA A 1 177 ? 4.962 -8.414 20.234 1.00 93.56 177 ALA A C 1
ATOM 1379 O O . ALA A 1 177 ? 4.917 -9.258 19.340 1.00 93.56 177 ALA A O 1
ATOM 1380 N N . THR A 1 178 ? 5.912 -7.480 20.256 1.00 94.12 178 THR A N 1
ATOM 1381 C CA . THR A 1 178 ? 7.041 -7.404 19.311 1.00 94.12 178 THR A CA 1
ATOM 1382 C C . THR A 1 178 ? 8.399 -7.505 19.998 1.00 94.12 178 THR A C 1
ATOM 1384 O O . THR A 1 178 ? 9.414 -7.200 19.372 1.00 94.12 178 THR A O 1
ATOM 1387 N N . GLU A 1 179 ? 8.440 -7.886 21.275 1.00 93.62 179 GLU A N 1
ATOM 1388 C CA . GLU A 1 179 ? 9.708 -8.153 21.953 1.00 93.62 179 GLU A CA 1
ATOM 1389 C C . GLU A 1 179 ? 10.445 -9.327 21.289 1.00 93.62 179 GLU A C 1
ATOM 1391 O O . GLU A 1 179 ? 9.808 -10.180 20.653 1.00 93.62 179 GLU A O 1
ATOM 1396 N N . PRO A 1 180 ? 11.786 -9.374 21.388 1.00 88.56 180 PRO A N 1
ATOM 1397 C CA . PRO A 1 180 ? 12.560 -10.499 20.884 1.00 88.56 180 PRO A CA 1
ATOM 1398 C C . PRO A 1 180 ? 12.011 -11.831 21.414 1.00 88.56 180 PRO A C 1
ATOM 1400 O O . PRO A 1 180 ? 11.544 -11.909 22.549 1.00 88.56 180 PRO A O 1
ATOM 1403 N N . TYR A 1 181 ? 12.082 -12.880 20.592 1.00 85.88 181 TYR A N 1
ATOM 1404 C CA . TYR A 1 181 ? 11.648 -14.251 20.918 1.00 85.88 181 TYR A CA 1
ATOM 1405 C C . TYR A 1 181 ? 10.134 -14.480 21.048 1.00 85.88 181 TYR A C 1
ATOM 1407 O O . TYR A 1 181 ? 9.713 -15.612 21.290 1.00 85.88 181 TYR A O 1
ATOM 1415 N N . MET A 1 182 ? 9.300 -13.460 20.830 1.00 88.75 182 MET A N 1
ATOM 1416 C CA . MET A 1 182 ? 7.854 -13.665 20.743 1.00 88.75 182 MET A CA 1
ATOM 1417 C C . MET A 1 182 ? 7.489 -14.536 19.536 1.00 88.75 182 MET A C 1
ATOM 1419 O O . MET A 1 182 ? 8.006 -14.356 18.431 1.00 88.75 182 MET A O 1
ATOM 1423 N N . THR A 1 183 ? 6.568 -15.479 19.739 1.00 87.25 183 THR A N 1
ATOM 1424 C CA . THR A 1 183 ? 6.116 -16.393 18.686 1.00 87.25 183 THR A CA 1
ATOM 1425 C C . THR A 1 183 ? 4.805 -15.905 18.069 1.00 87.25 183 THR A C 1
ATOM 1427 O O . THR A 1 183 ? 3.855 -15.605 18.794 1.00 87.25 183 THR A O 1
ATOM 1430 N N . PRO A 1 184 ? 4.717 -15.816 16.728 1.00 86.69 184 PRO A N 1
ATOM 1431 C CA . PRO A 1 184 ? 3.463 -15.529 16.048 1.00 86.69 184 PRO A CA 1
ATOM 1432 C C . PRO A 1 184 ? 2.346 -16.499 16.423 1.00 86.69 184 PRO A C 1
ATOM 1434 O O . PRO A 1 184 ? 2.522 -17.720 16.373 1.00 86.69 184 PRO A O 1
ATOM 1437 N N . GLN A 1 185 ? 1.169 -15.960 16.727 1.00 82.75 185 GLN A N 1
ATOM 1438 C CA . GLN A 1 185 ? -0.009 -16.780 16.957 1.00 82.75 185 GLN A CA 1
ATOM 1439 C C . GLN A 1 185 ? -0.501 -17.379 15.629 1.00 82.75 185 GLN A C 1
ATOM 1441 O O . GLN A 1 185 ? -0.585 -16.704 14.602 1.00 82.75 185 GLN A O 1
ATOM 1446 N N . ARG A 1 186 ? -0.842 -18.673 15.640 1.00 74.69 186 ARG A N 1
ATOM 1447 C CA . ARG A 1 186 ? -1.392 -19.359 14.461 1.00 74.69 186 ARG A CA 1
ATOM 1448 C C . ARG A 1 186 ? -2.841 -18.928 14.212 1.00 74.69 186 ARG A C 1
ATOM 1450 O O . ARG A 1 186 ? -3.594 -18.723 15.157 1.00 74.69 186 ARG A O 1
ATOM 1457 N N . GLY A 1 187 ? -3.236 -18.861 12.939 1.00 71.50 187 GLY A N 1
ATOM 1458 C CA . GLY A 1 187 ? -4.631 -18.656 12.519 1.00 71.50 187 GLY A CA 1
ATOM 1459 C C . GLY A 1 187 ? -4.906 -17.342 11.784 1.00 71.50 187 GLY A C 1
ATOM 1460 O O . GLY A 1 187 ? -5.921 -17.238 11.102 1.00 71.50 187 GLY A O 1
ATOM 1461 N N . PHE A 1 188 ? -3.995 -16.367 11.834 1.00 78.00 188 PHE A N 1
ATOM 1462 C CA . PHE A 1 188 ? -4.169 -15.114 11.101 1.00 78.00 188 PHE A CA 1
ATOM 1463 C C . PHE A 1 188 ? -3.901 -15.281 9.601 1.00 78.00 188 PHE A C 1
ATOM 1465 O O . PHE A 1 188 ? -2.894 -15.847 9.168 1.00 78.00 188 PHE A O 1
ATOM 1472 N N . ALA A 1 189 ? -4.813 -14.764 8.776 1.00 82.00 189 ALA A N 1
ATOM 1473 C CA . ALA A 1 189 ? -4.633 -14.764 7.334 1.00 82.00 189 ALA A CA 1
ATOM 1474 C C . ALA A 1 189 ? -3.556 -13.743 6.931 1.00 82.00 189 ALA A C 1
ATOM 1476 O O . ALA A 1 189 ? -3.703 -12.543 7.155 1.00 82.00 189 ALA A O 1
ATOM 1477 N N . LYS A 1 190 ? -2.484 -14.223 6.292 1.00 87.44 190 LYS A N 1
ATOM 1478 C CA . LYS A 1 190 ? -1.383 -13.380 5.795 1.00 87.44 190 LYS A CA 1
ATOM 1479 C C . LYS A 1 190 ? -1.880 -12.316 4.808 1.00 87.44 190 LYS A C 1
ATOM 1481 O O . LYS A 1 190 ? -2.657 -12.641 3.898 1.00 87.44 190 LYS A O 1
ATOM 1486 N N . ALA A 1 191 ? -1.377 -11.090 4.944 1.00 88.50 191 ALA A N 1
ATOM 1487 C CA . ALA A 1 191 ? -1.769 -9.934 4.144 1.00 88.50 191 ALA A CA 1
ATOM 1488 C C . ALA A 1 191 ? -1.214 -10.031 2.713 1.00 88.50 191 ALA A C 1
ATOM 1490 O O . ALA A 1 191 ? -0.007 -9.928 2.472 1.00 88.50 191 ALA A O 1
ATOM 1491 N N . LYS A 1 192 ? -2.109 -10.193 1.734 1.00 88.12 192 LYS A N 1
ATOM 1492 C CA . LYS A 1 192 ? -1.756 -10.443 0.328 1.00 88.12 192 LYS A CA 1
ATOM 1493 C C . LYS A 1 192 ? -0.957 -9.295 -0.285 1.00 88.12 192 LYS A C 1
ATOM 1495 O O . LYS A 1 192 ? 0.017 -9.535 -0.995 1.00 88.12 192 LYS A O 1
ATOM 1500 N N . THR A 1 193 ? -1.341 -8.048 -0.014 1.00 86.56 193 THR A N 1
ATOM 1501 C CA . THR A 1 193 ? -0.649 -6.874 -0.575 1.00 86.56 193 THR A CA 1
ATOM 1502 C C . THR A 1 193 ? 0.769 -6.707 -0.033 1.00 86.56 193 THR A C 1
ATOM 1504 O O . THR A 1 193 ? 1.663 -6.357 -0.802 1.00 86.56 193 THR A O 1
ATOM 1507 N N . THR A 1 194 ? 1.001 -7.009 1.249 1.00 86.62 194 THR A N 1
ATOM 1508 C CA . THR A 1 194 ? 2.337 -6.972 1.866 1.00 86.62 194 THR A CA 1
ATOM 1509 C C . THR A 1 194 ? 3.272 -7.962 1.181 1.00 86.62 194 THR A 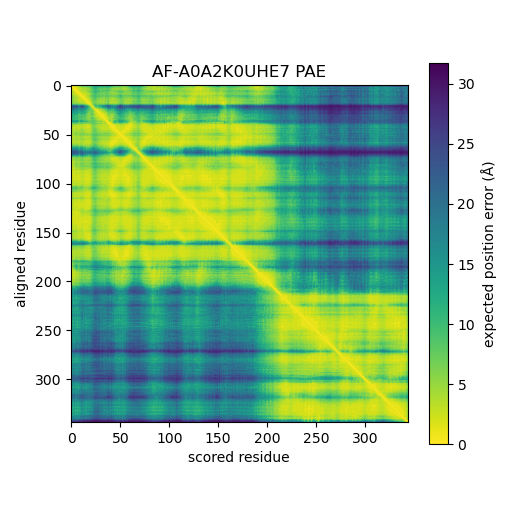C 1
ATOM 1511 O O . THR A 1 194 ? 4.337 -7.563 0.707 1.00 86.62 194 THR A O 1
ATOM 1514 N N . ILE A 1 195 ? 2.827 -9.215 1.033 1.00 87.38 195 ILE A N 1
ATOM 1515 C CA . ILE A 1 195 ? 3.609 -10.272 0.383 1.00 87.38 195 ILE A CA 1
ATOM 1516 C C . ILE A 1 195 ? 3.906 -9.892 -1.071 1.00 87.38 195 ILE A C 1
ATOM 1518 O O . ILE A 1 195 ? 5.063 -9.873 -1.474 1.00 87.38 195 ILE A O 1
ATOM 1522 N N . LEU A 1 196 ? 2.890 -9.491 -1.847 1.00 88.00 196 LEU A N 1
ATOM 1523 C CA . LEU A 1 196 ? 3.076 -9.111 -3.253 1.00 88.00 196 LEU A CA 1
ATOM 1524 C C . LEU A 1 196 ? 4.042 -7.936 -3.436 1.00 88.00 196 LEU A C 1
ATOM 1526 O O . LEU A 1 196 ? 4.839 -7.938 -4.375 1.00 88.00 196 LEU A O 1
ATOM 1530 N N . ASN A 1 197 ? 3.968 -6.916 -2.578 1.00 85.50 197 ASN A N 1
ATOM 1531 C CA . ASN A 1 197 ? 4.865 -5.765 -2.663 1.00 85.50 197 ASN A CA 1
ATOM 1532 C C . ASN A 1 197 ? 6.309 -6.148 -2.336 1.00 85.50 197 ASN A C 1
ATOM 1534 O O . ASN A 1 197 ? 7.215 -5.663 -3.015 1.00 85.50 197 ASN A O 1
ATOM 1538 N N . ARG A 1 198 ? 6.514 -7.041 -1.361 1.00 84.75 198 ARG A N 1
ATOM 1539 C CA . ARG A 1 198 ? 7.838 -7.574 -1.027 1.00 84.75 198 ARG A CA 1
ATOM 1540 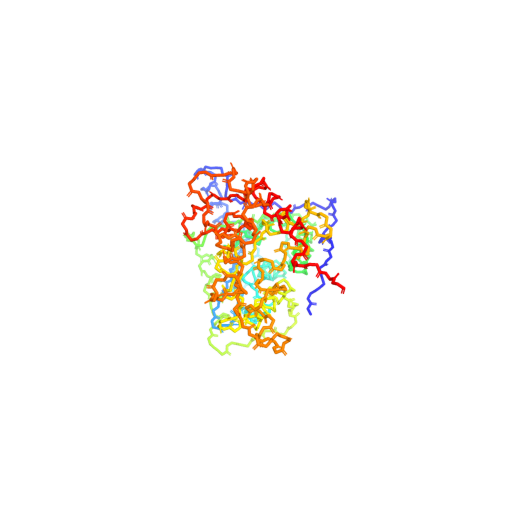C C . ARG A 1 198 ? 8.398 -8.418 -2.165 1.00 84.75 198 ARG A C 1
ATOM 1542 O O . ARG A 1 198 ? 9.431 -8.054 -2.706 1.00 84.75 198 ARG A O 1
ATOM 1549 N N . THR A 1 199 ? 7.644 -9.401 -2.659 1.00 86.25 199 THR A N 1
ATOM 1550 C CA . THR A 1 199 ? 8.058 -10.221 -3.810 1.00 86.25 199 THR A CA 1
ATOM 1551 C C . THR A 1 199 ? 8.393 -9.360 -5.032 1.00 86.25 199 THR A C 1
ATOM 1553 O O . THR A 1 199 ? 9.363 -9.615 -5.736 1.00 86.25 199 THR A O 1
ATOM 1556 N N . ARG A 1 200 ? 7.635 -8.284 -5.289 1.00 86.81 200 ARG A N 1
ATOM 1557 C CA . ARG A 1 200 ? 7.965 -7.324 -6.357 1.00 86.81 200 ARG A CA 1
ATOM 1558 C C . ARG A 1 200 ? 9.265 -6.564 -6.092 1.00 86.81 200 ARG A C 1
ATOM 1560 O O . ARG A 1 200 ? 9.966 -6.255 -7.052 1.00 86.81 200 ARG A O 1
ATOM 1567 N N . ALA A 1 201 ? 9.557 -6.206 -4.845 1.00 84.12 201 ALA A N 1
ATOM 1568 C CA . ALA A 1 201 ? 10.807 -5.551 -4.469 1.00 84.12 201 ALA A CA 1
ATOM 1569 C C . A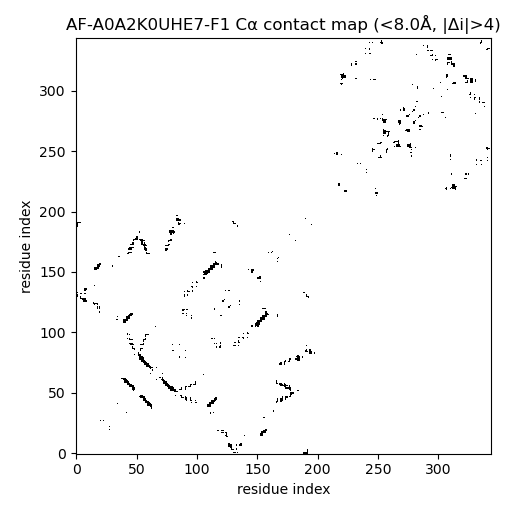LA A 1 201 ? 12.005 -6.504 -4.601 1.00 84.12 201 ALA A C 1
ATOM 1571 O O . ALA A 1 201 ? 13.032 -6.099 -5.149 1.00 84.12 201 ALA A O 1
ATOM 1572 N N . ASP A 1 202 ? 11.841 -7.765 -4.206 1.00 84.25 202 ASP A N 1
ATOM 1573 C CA . ASP A 1 202 ? 12.862 -8.810 -4.329 1.00 84.25 202 ASP A CA 1
ATOM 1574 C C . ASP A 1 202 ? 13.178 -9.060 -5.806 1.00 84.25 202 ASP A C 1
ATOM 1576 O O . ASP A 1 202 ? 14.312 -8.865 -6.237 1.00 84.25 202 ASP A O 1
ATOM 1580 N N . ILE A 1 203 ? 12.146 -9.287 -6.631 1.00 82.81 203 ILE A N 1
ATOM 1581 C CA . ILE A 1 203 ? 12.284 -9.430 -8.089 1.00 82.81 203 ILE A CA 1
ATOM 1582 C C . ILE A 1 203 ? 12.961 -8.204 -8.716 1.00 82.81 203 ILE A C 1
ATOM 1584 O O . ILE A 1 203 ? 13.756 -8.335 -9.643 1.00 82.81 203 ILE A O 1
ATOM 1588 N N . ARG A 1 204 ? 12.650 -6.983 -8.261 1.00 78.75 204 ARG A N 1
ATOM 1589 C CA . ARG A 1 204 ? 13.317 -5.766 -8.764 1.00 78.75 204 ARG A CA 1
ATOM 1590 C C . ARG A 1 204 ? 14.791 -5.719 -8.384 1.00 78.75 204 ARG A C 1
ATOM 1592 O O . ARG A 1 204 ? 15.580 -5.172 -9.148 1.00 78.75 204 ARG A O 1
ATOM 1599 N N . THR A 1 205 ? 15.138 -6.244 -7.217 1.00 76.56 205 THR A N 1
ATOM 1600 C CA . THR A 1 205 ? 16.514 -6.290 -6.726 1.00 76.56 205 THR A CA 1
ATOM 1601 C C . THR A 1 205 ? 17.316 -7.343 -7.482 1.00 76.56 205 THR A C 1
ATOM 1603 O O . THR A 1 205 ? 18.408 -7.032 -7.944 1.00 76.56 205 THR A O 1
ATOM 1606 N N . GLU A 1 206 ? 16.740 -8.524 -7.709 1.00 77.38 206 GLU A N 1
ATOM 1607 C CA . GLU A 1 206 ? 17.325 -9.592 -8.531 1.00 77.38 206 GLU A CA 1
ATOM 1608 C C . GLU A 1 206 ? 17.488 -9.177 -9.997 1.00 77.38 206 GLU A C 1
ATOM 1610 O O . GLU A 1 206 ? 18.507 -9.450 -10.621 1.00 77.38 206 GLU A O 1
ATOM 1615 N N . ARG A 1 207 ? 16.505 -8.462 -10.559 1.00 72.31 207 ARG A N 1
ATOM 1616 C CA . ARG A 1 207 ? 16.542 -7.972 -11.948 1.00 72.31 207 ARG A CA 1
ATOM 1617 C C . ARG A 1 207 ? 17.380 -6.704 -12.134 1.00 72.31 207 ARG A C 1
ATOM 1619 O O . ARG A 1 207 ? 17.291 -6.074 -13.193 1.00 72.31 207 ARG A O 1
ATOM 1626 N N . LYS A 1 208 ? 18.177 -6.292 -11.142 1.00 69.56 208 LYS A N 1
ATOM 1627 C CA . LYS A 1 208 ? 19.155 -5.217 -11.345 1.00 69.56 208 LYS A CA 1
ATOM 1628 C C . LYS A 1 208 ? 20.151 -5.668 -12.409 1.00 69.56 208 LYS A C 1
ATOM 1630 O O . LYS A 1 208 ? 20.827 -6.680 -12.267 1.00 69.56 208 LYS A O 1
ATOM 1635 N N . LEU A 1 209 ? 20.212 -4.912 -13.501 1.00 69.88 209 LEU A N 1
ATOM 1636 C CA . LEU A 1 209 ? 21.180 -5.153 -14.564 1.00 69.88 209 LEU A CA 1
ATOM 1637 C C . LEU A 1 209 ? 22.599 -5.010 -14.005 1.00 69.88 209 LEU A C 1
ATOM 1639 O O . LEU A 1 209 ? 22.860 -4.056 -13.272 1.00 69.88 209 LEU A O 1
ATOM 1643 N N . LEU A 1 210 ? 23.495 -5.918 -14.403 1.00 74.50 210 LEU A N 1
ATOM 1644 C CA . LEU A 1 210 ? 24.917 -5.844 -14.069 1.00 74.50 210 LEU A CA 1
ATOM 1645 C C . LEU A 1 210 ? 25.508 -4.483 -14.458 1.00 74.50 210 LEU A C 1
ATOM 1647 O O . LEU A 1 210 ? 25.103 -3.858 -15.451 1.00 74.50 210 LEU A O 1
ATOM 1651 N N . ASP A 1 211 ? 26.510 -4.054 -13.695 1.00 66.94 211 ASP A N 1
ATOM 1652 C CA . ASP A 1 211 ? 27.241 -2.830 -13.989 1.00 66.94 211 ASP A CA 1
ATOM 1653 C C . ASP A 1 211 ? 27.900 -2.921 -15.371 1.00 66.94 211 ASP A C 1
ATOM 1655 O O . ASP A 1 211 ? 28.631 -3.853 -15.696 1.00 66.94 211 ASP A O 1
ATOM 1659 N N . GLY A 1 212 ? 27.581 -1.951 -16.232 1.00 70.94 212 GLY A N 1
ATOM 1660 C CA . GLY A 1 212 ? 28.043 -1.901 -17.621 1.00 70.94 212 GLY A CA 1
ATOM 1661 C C . GLY A 1 212 ? 26.996 -2.274 -18.678 1.00 70.94 212 GLY A C 1
ATOM 1662 O O . GLY A 1 212 ? 27.179 -1.919 -19.849 1.00 70.94 212 GLY A O 1
ATOM 1663 N N . VAL A 1 213 ? 25.873 -2.895 -18.301 1.00 77.25 213 VAL A N 1
ATOM 1664 C CA . VAL A 1 213 ? 24.788 -3.210 -19.247 1.00 77.25 213 VAL A CA 1
ATOM 1665 C C . VAL A 1 213 ? 23.993 -1.946 -19.592 1.00 77.25 213 VAL A C 1
ATOM 1667 O O . VAL A 1 213 ? 23.548 -1.197 -18.721 1.00 77.25 213 VAL A O 1
ATOM 1670 N N . GLY A 1 214 ? 23.812 -1.694 -20.892 1.00 81.69 214 GLY A N 1
ATOM 1671 C CA . GLY A 1 214 ? 23.041 -0.550 -21.388 1.00 81.69 214 GLY A CA 1
ATOM 1672 C C . GLY A 1 214 ? 23.746 0.805 -21.264 1.00 81.69 214 GLY A C 1
ATOM 1673 O O . GLY A 1 214 ? 23.068 1.831 -21.299 1.00 81.69 214 GLY A O 1
ATOM 1674 N N . ARG A 1 215 ? 25.086 0.842 -21.142 1.00 87.06 215 ARG A N 1
ATOM 1675 C CA . ARG A 1 215 ? 25.874 2.094 -21.060 1.00 87.06 215 ARG A CA 1
ATOM 1676 C C . ARG A 1 215 ? 25.518 3.102 -22.156 1.00 87.06 215 ARG A C 1
ATOM 1678 O O . ARG A 1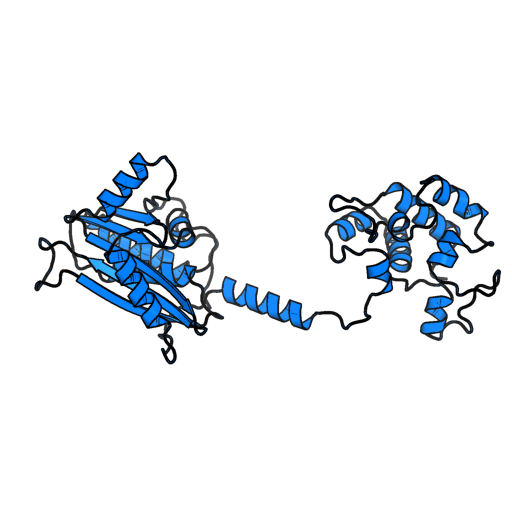 215 ? 25.295 4.267 -21.844 1.00 87.06 215 ARG A O 1
ATOM 1685 N N . HIS A 1 216 ? 25.406 2.657 -23.411 1.00 89.25 216 HIS A N 1
ATOM 1686 C CA . HIS A 1 216 ? 25.011 3.530 -24.526 1.00 89.25 216 HIS A CA 1
ATOM 1687 C C . HIS A 1 216 ? 23.595 4.082 -24.339 1.00 89.25 216 HIS A C 1
ATOM 1689 O O . HIS A 1 216 ? 23.401 5.290 -24.385 1.00 89.25 216 HIS A O 1
ATOM 1695 N N . SER A 1 217 ? 22.613 3.231 -24.036 1.00 89.62 217 SER A N 1
ATOM 1696 C CA . SER A 1 217 ? 21.232 3.678 -23.820 1.00 89.62 217 SER A CA 1
ATOM 1697 C C . SER A 1 217 ? 21.084 4.631 -22.637 1.00 89.62 217 SER A C 1
ATOM 1699 O O . SER A 1 217 ? 20.324 5.590 -22.737 1.00 89.62 217 SER A O 1
ATOM 1701 N N . ARG A 1 218 ? 21.834 4.421 -21.546 1.00 88.44 218 ARG A N 1
ATOM 1702 C CA . ARG A 1 218 ? 21.875 5.349 -20.401 1.00 88.44 218 ARG A CA 1
ATOM 1703 C C . ARG A 1 218 ? 22.562 6.671 -20.754 1.00 88.44 218 ARG A C 1
ATOM 1705 O O . ARG A 1 218 ? 22.108 7.714 -20.301 1.00 88.44 218 ARG A O 1
ATOM 1712 N N . LYS A 1 219 ? 23.606 6.645 -21.595 1.00 89.75 219 LYS A N 1
ATOM 1713 C CA . LYS A 1 219 ? 24.243 7.859 -22.137 1.00 89.75 219 LYS A CA 1
ATOM 1714 C C . LYS A 1 219 ? 23.268 8.657 -23.005 1.00 89.75 219 LYS A C 1
ATOM 1716 O O . LYS A 1 219 ? 23.219 9.875 -22.899 1.00 89.75 219 LYS A O 1
ATOM 1721 N N . VAL A 1 220 ? 22.482 7.977 -23.842 1.00 90.56 220 VAL A N 1
ATOM 1722 C CA . VAL A 1 220 ? 21.436 8.609 -24.660 1.00 90.56 220 VAL A CA 1
ATOM 1723 C C . VAL A 1 220 ? 20.302 9.143 -23.784 1.00 90.56 220 VAL A C 1
ATOM 1725 O O . VAL A 1 220 ? 19.763 10.208 -24.065 1.00 90.56 220 VAL A O 1
ATOM 1728 N N . ASN A 1 221 ? 19.919 8.421 -22.734 1.00 90.44 221 ASN A N 1
ATOM 1729 C CA . ASN A 1 221 ? 18.771 8.759 -21.906 1.00 90.44 221 ASN A CA 1
ATOM 1730 C C . ASN A 1 221 ? 19.030 8.404 -20.437 1.00 90.44 221 ASN A C 1
ATOM 1732 O O . ASN A 1 221 ? 18.862 7.251 -20.026 1.00 90.44 221 ASN A O 1
ATOM 1736 N N . SER A 1 222 ? 19.378 9.416 -19.644 1.00 88.25 222 SER A N 1
ATOM 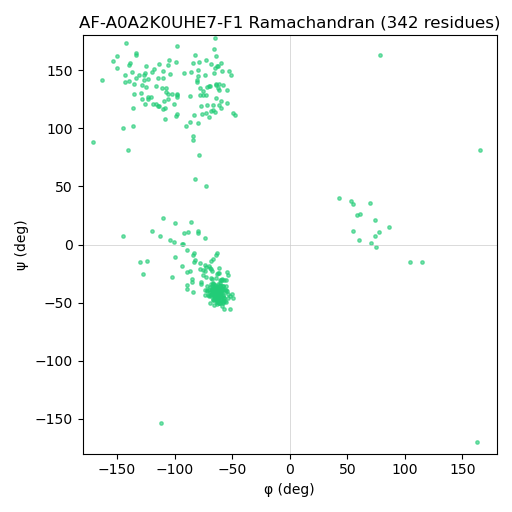1737 C CA . SER A 1 222 ? 19.626 9.273 -18.204 1.00 88.25 222 SER A CA 1
ATOM 1738 C C . SER A 1 222 ? 18.355 8.947 -17.410 1.00 88.25 222 SER A C 1
ATOM 1740 O O . SER A 1 222 ? 18.432 8.367 -16.332 1.00 88.25 222 SER A O 1
ATOM 1742 N N . ALA A 1 223 ? 17.176 9.250 -17.963 1.00 86.56 223 ALA A N 1
ATOM 1743 C CA . ALA A 1 223 ? 15.874 9.015 -17.338 1.00 86.56 223 ALA A CA 1
ATOM 1744 C C . ALA A 1 223 ? 15.308 7.597 -17.575 1.00 86.56 223 ALA A C 1
ATOM 1746 O O . ALA A 1 223 ? 14.095 7.394 -17.490 1.00 86.56 223 ALA A O 1
ATOM 1747 N N . LEU A 1 224 ? 16.138 6.612 -17.943 1.00 84.19 224 LEU A N 1
ATOM 1748 C CA . LEU A 1 224 ? 15.682 5.230 -18.119 1.00 84.19 224 LEU A CA 1
ATOM 1749 C C . LEU A 1 224 ? 15.574 4.479 -16.780 1.00 84.19 224 LEU A C 1
ATOM 1751 O O . LEU A 1 224 ? 16.503 4.551 -15.976 1.00 84.19 224 LEU A O 1
ATOM 1755 N N . PRO A 1 225 ? 14.522 3.658 -16.585 1.00 80.25 225 PRO A N 1
ATOM 1756 C CA . PRO A 1 225 ? 13.319 3.526 -17.418 1.00 80.25 225 PRO A CA 1
ATOM 1757 C C . PRO A 1 225 ? 12.304 4.653 -17.141 1.00 80.25 225 PRO A C 1
ATOM 1759 O O . PRO A 1 225 ? 12.116 5.051 -15.996 1.00 80.25 225 PRO A O 1
ATOM 1762 N N . GLY A 1 226 ? 11.581 5.123 -18.167 1.00 83.06 226 GLY A N 1
ATOM 1763 C CA . GLY A 1 226 ? 10.600 6.205 -18.005 1.00 83.06 226 GLY A CA 1
ATOM 1764 C C . GLY A 1 226 ? 9.425 6.133 -18.983 1.00 83.06 226 GLY A C 1
ATOM 1765 O O . GLY A 1 226 ? 9.557 5.614 -20.095 1.00 83.06 226 GLY A O 1
ATOM 1766 N N . LYS A 1 227 ? 8.261 6.663 -18.567 1.00 86.38 227 LYS A N 1
ATOM 1767 C CA . LYS A 1 227 ? 7.011 6.663 -19.361 1.00 86.38 227 LYS A CA 1
ATOM 1768 C C . LYS A 1 227 ? 7.167 7.373 -20.710 1.00 86.38 227 LYS A C 1
ATOM 1770 O O . LYS A 1 227 ? 6.525 6.979 -21.678 1.00 86.38 227 LYS A O 1
ATOM 1775 N N . HIS A 1 228 ? 8.058 8.362 -20.794 1.00 87.75 228 HIS A N 1
ATOM 1776 C CA . HIS A 1 228 ? 8.378 9.081 -22.032 1.00 87.75 228 HIS A CA 1
ATOM 1777 C C . HIS A 1 228 ? 8.906 8.166 -23.133 1.00 87.75 228 HIS A C 1
ATOM 1779 O O . HIS A 1 228 ? 8.672 8.440 -24.301 1.00 87.75 228 HIS A O 1
ATOM 1785 N N . THR A 1 229 ? 9.586 7.069 -22.779 1.00 89.50 229 THR A N 1
ATOM 1786 C CA . THR A 1 229 ? 10.090 6.121 -23.782 1.00 89.50 229 THR A CA 1
ATOM 1787 C C . THR A 1 229 ? 8.925 5.455 -24.504 1.00 89.50 229 THR A C 1
ATOM 1789 O O . THR A 1 229 ? 8.969 5.332 -25.717 1.00 89.50 229 THR A O 1
ATOM 1792 N N . ARG A 1 230 ? 7.848 5.103 -23.794 1.00 89.38 230 ARG A N 1
ATOM 1793 C CA . ARG A 1 230 ? 6.639 4.566 -24.426 1.00 89.38 230 ARG A CA 1
ATOM 1794 C C . ARG A 1 230 ? 5.991 5.596 -25.357 1.00 89.38 230 ARG A C 1
ATOM 1796 O O . ARG A 1 230 ? 5.778 5.295 -26.520 1.00 89.38 230 ARG A O 1
ATOM 1803 N N . LEU A 1 231 ? 5.780 6.823 -24.875 1.00 89.25 231 LEU A N 1
ATOM 1804 C CA . LEU A 1 231 ? 5.190 7.905 -25.678 1.00 89.25 231 LEU A CA 1
ATOM 1805 C C . LEU A 1 231 ? 5.995 8.214 -26.951 1.00 89.25 231 LEU A C 1
ATOM 1807 O O . LEU A 1 231 ? 5.409 8.513 -27.985 1.00 89.25 231 LEU A O 1
ATOM 1811 N N . LEU A 1 232 ? 7.325 8.112 -26.874 1.00 91.50 232 LEU A N 1
ATOM 1812 C CA . LEU A 1 232 ? 8.234 8.294 -28.005 1.00 91.50 232 LEU A CA 1
ATOM 1813 C C . LEU A 1 232 ? 8.006 7.248 -29.107 1.00 91.50 232 LEU A C 1
ATOM 1815 O O . LEU A 1 232 ? 8.022 7.601 -30.280 1.00 91.50 232 LEU A O 1
ATOM 1819 N N . TYR A 1 233 ? 7.816 5.976 -28.738 1.00 92.88 233 TYR A N 1
ATOM 1820 C CA . TYR A 1 233 ? 7.645 4.877 -29.695 1.00 92.88 233 TYR A CA 1
ATOM 1821 C C . TYR A 1 233 ? 6.202 4.712 -30.185 1.00 92.88 233 TYR A C 1
ATOM 1823 O O . TYR A 1 233 ? 6.017 4.349 -31.341 1.00 92.88 233 TYR A O 1
ATOM 1831 N N . ASP A 1 234 ? 5.198 5.019 -29.357 1.00 92.06 234 ASP A N 1
ATOM 1832 C CA . ASP A 1 234 ? 3.773 4.867 -29.704 1.00 92.06 234 ASP A CA 1
ATOM 1833 C C . ASP A 1 234 ? 3.359 5.740 -30.914 1.00 92.06 234 ASP A C 1
ATOM 1835 O O . ASP A 1 234 ? 2.362 5.457 -31.571 1.00 92.06 234 ASP A O 1
ATOM 1839 N N . GLN A 1 235 ? 4.126 6.791 -31.230 1.00 89.62 235 GLN A N 1
ATOM 1840 C CA . GLN A 1 235 ? 3.878 7.697 -32.362 1.00 89.62 235 GLN A CA 1
ATOM 1841 C C . GLN A 1 235 ? 4.621 7.315 -33.654 1.00 89.62 235 GLN A C 1
ATOM 1843 O O . GLN A 1 235 ? 4.535 8.055 -34.635 1.00 89.62 235 GLN A O 1
ATOM 1848 N N . LEU A 1 236 ? 5.396 6.228 -33.649 1.00 93.38 236 LEU A N 1
ATOM 1849 C CA . LEU A 1 236 ? 6.255 5.826 -34.763 1.00 93.38 236 LEU A CA 1
ATOM 1850 C C . LEU A 1 236 ? 5.716 4.566 -35.438 1.00 93.38 236 LEU A C 1
ATOM 1852 O O . LEU A 1 236 ? 5.256 3.632 -34.782 1.00 93.38 236 LEU A O 1
ATOM 1856 N N . SER A 1 237 ? 5.842 4.503 -36.762 1.00 94.62 237 SER A N 1
ATOM 1857 C CA . SER A 1 237 ? 5.636 3.254 -37.496 1.00 94.62 237 SER A CA 1
ATOM 1858 C C . SER A 1 237 ? 6.689 2.210 -37.106 1.00 94.62 237 SER A C 1
ATOM 1860 O O . SER A 1 237 ? 7.762 2.535 -36.595 1.00 94.62 237 SER A O 1
ATOM 1862 N N . TRP A 1 238 ? 6.430 0.933 -37.403 1.00 91.94 238 TRP A N 1
ATOM 1863 C CA . TRP A 1 238 ? 7.371 -0.152 -37.097 1.00 91.94 238 TRP A CA 1
ATOM 1864 C C . TRP A 1 238 ? 8.777 0.090 -37.677 1.00 91.94 238 TRP A C 1
ATOM 1866 O O . TRP A 1 238 ? 9.783 -0.135 -37.000 1.00 91.94 238 TRP A O 1
ATOM 1876 N N . LYS A 1 239 ? 8.858 0.614 -38.910 1.00 93.06 239 LYS A N 1
ATOM 1877 C CA . LYS A 1 239 ? 10.131 0.924 -39.579 1.00 93.06 239 LYS A CA 1
ATOM 1878 C C . LYS A 1 239 ? 10.890 2.035 -38.847 1.00 93.06 239 LYS A C 1
ATOM 1880 O O . LYS A 1 239 ? 12.081 1.893 -38.572 1.00 93.06 239 LYS A O 1
ATOM 1885 N N . GLU A 1 240 ? 10.198 3.109 -38.486 1.00 94.81 240 GLU A N 1
ATOM 1886 C CA . GLU A 1 240 ? 10.764 4.244 -37.749 1.00 94.81 240 GLU A CA 1
ATOM 1887 C C . GLU A 1 240 ? 11.207 3.846 -36.335 1.00 94.81 240 GLU A C 1
ATOM 1889 O O . GLU A 1 240 ? 12.315 4.178 -35.908 1.00 94.81 240 GLU A O 1
ATOM 1894 N N . ALA A 1 241 ? 10.378 3.071 -35.634 1.00 94.19 241 ALA A N 1
ATOM 1895 C CA . ALA A 1 241 ? 10.674 2.542 -34.310 1.00 94.19 241 ALA A CA 1
ATOM 1896 C C . ALA A 1 241 ? 11.908 1.626 -34.325 1.00 94.19 241 ALA A C 1
ATOM 1898 O O . ALA A 1 241 ? 12.762 1.738 -33.444 1.00 94.19 241 ALA A O 1
ATOM 1899 N N . SER A 1 242 ? 12.045 0.765 -35.340 1.00 93.88 242 SER A N 1
ATOM 1900 C CA . SER A 1 242 ? 13.211 -0.112 -35.514 1.00 93.88 242 SER A CA 1
ATOM 1901 C C . SER A 1 242 ? 14.505 0.687 -35.709 1.00 93.88 242 SER A C 1
ATOM 1903 O O . SER A 1 242 ? 15.502 0.444 -35.022 1.00 93.88 242 SER A O 1
ATOM 1905 N N . VAL A 1 243 ? 14.478 1.708 -36.572 1.00 95.19 243 VAL A N 1
ATOM 1906 C CA . VAL A 1 243 ? 15.615 2.619 -36.784 1.00 95.19 243 VAL A CA 1
ATOM 1907 C C . VAL A 1 243 ? 15.979 3.355 -35.495 1.00 95.19 243 VAL A C 1
ATOM 1909 O O . VAL A 1 243 ? 17.146 3.369 -35.092 1.00 95.19 243 VAL A O 1
ATOM 1912 N N . LEU A 1 244 ? 14.989 3.916 -34.799 1.00 95.19 244 LEU A N 1
ATOM 1913 C CA . LEU A 1 244 ? 15.223 4.620 -33.543 1.00 95.19 244 LEU A CA 1
ATOM 1914 C C . LEU A 1 244 ? 15.769 3.682 -32.454 1.00 95.19 244 LEU A C 1
ATOM 1916 O O . LEU A 1 244 ? 16.661 4.069 -31.699 1.00 95.19 244 LEU A O 1
ATOM 1920 N N . ALA A 1 245 ? 15.279 2.442 -32.374 1.00 94.06 245 ALA A N 1
ATOM 1921 C CA . ALA A 1 245 ? 15.777 1.431 -31.445 1.00 94.06 245 ALA A CA 1
ATOM 1922 C C . ALA A 1 245 ? 17.244 1.074 -31.715 1.00 94.06 245 ALA A C 1
ATOM 1924 O O . ALA A 1 245 ? 18.038 1.057 -30.772 1.00 94.06 245 ALA A O 1
ATOM 1925 N N . GLN A 1 246 ? 17.637 0.877 -32.978 1.00 94.69 246 GLN A N 1
ATOM 1926 C CA . GLN A 1 246 ? 19.040 0.658 -33.350 1.00 94.69 246 GLN A CA 1
ATOM 1927 C C . GLN A 1 246 ? 19.934 1.819 -32.878 1.00 94.69 246 GLN A C 1
ATOM 1929 O O . GLN A 1 246 ? 20.967 1.602 -32.241 1.00 94.69 246 GLN A O 1
ATOM 1934 N N . LEU A 1 247 ? 19.510 3.066 -33.108 1.00 95.12 247 LEU A N 1
ATOM 1935 C CA . LEU A 1 247 ? 20.270 4.257 -32.710 1.00 95.12 247 LEU A CA 1
ATOM 1936 C C . LEU A 1 247 ? 20.353 4.433 -31.178 1.00 95.12 247 LEU A C 1
ATOM 1938 O O . LEU A 1 247 ? 21.421 4.744 -30.641 1.00 95.12 247 LEU A O 1
ATOM 1942 N N . ARG A 1 248 ? 19.247 4.201 -30.455 1.00 93.62 248 ARG A N 1
ATOM 1943 C CA . ARG A 1 248 ? 19.156 4.356 -28.985 1.00 93.62 248 ARG A CA 1
ATOM 1944 C C . ARG A 1 248 ? 19.825 3.230 -28.199 1.00 93.62 248 ARG A C 1
ATOM 1946 O O . ARG A 1 248 ? 20.240 3.438 -27.058 1.00 93.62 248 ARG A O 1
ATOM 1953 N N . THR A 1 249 ? 19.930 2.037 -28.774 1.00 90.81 249 THR A N 1
ATOM 1954 C CA . THR A 1 249 ? 20.648 0.905 -28.161 1.00 90.81 249 THR A CA 1
ATOM 1955 C C . THR A 1 249 ? 22.123 0.886 -28.535 1.00 90.81 249 THR A C 1
ATOM 1957 O O . THR A 1 249 ? 22.933 0.348 -27.784 1.00 90.81 249 THR A O 1
ATOM 1960 N N . GLY A 1 250 ? 22.486 1.500 -29.665 1.00 90.00 250 GLY A N 1
ATOM 1961 C CA . GLY A 1 250 ? 23.823 1.380 -30.242 1.00 90.00 250 GLY A CA 1
ATOM 1962 C C . GLY A 1 250 ? 24.045 0.027 -30.923 1.00 90.00 250 GLY A C 1
ATOM 1963 O O . GLY A 1 250 ? 25.087 -0.168 -31.542 1.00 90.00 250 GLY A O 1
ATOM 1964 N N . MET A 1 251 ? 23.055 -0.873 -30.870 1.00 90.25 251 MET A N 1
ATOM 1965 C CA . MET A 1 251 ? 23.008 -2.146 -31.592 1.00 90.25 251 MET A CA 1
ATOM 1966 C C . MET A 1 251 ? 22.505 -1.893 -33.017 1.00 90.25 251 MET A C 1
ATOM 1968 O O . MET A 1 251 ? 21.472 -2.396 -33.453 1.00 90.25 251 MET A O 1
ATOM 1972 N N . ALA A 1 252 ? 23.210 -1.006 -33.712 1.00 90.56 252 ALA A N 1
ATOM 1973 C CA . ALA A 1 252 ? 22.894 -0.577 -35.062 1.00 90.56 252 ALA A CA 1
ATOM 1974 C C . ALA A 1 252 ? 23.759 -1.329 -36.070 1.00 90.56 252 ALA A C 1
ATOM 1976 O O . ALA A 1 252 ? 24.866 -1.758 -35.748 1.00 90.56 252 ALA A O 1
ATOM 1977 N N . ARG A 1 253 ? 23.310 -1.418 -37.323 1.00 90.00 253 ARG A N 1
ATOM 1978 C CA . ARG A 1 253 ? 24.101 -1.974 -38.438 1.00 90.00 253 ARG A CA 1
ATOM 1979 C C . ARG A 1 253 ? 25.242 -1.042 -38.884 1.00 90.00 253 ARG A C 1
ATOM 1981 O O . ARG A 1 253 ? 25.387 -0.741 -40.062 1.00 90.00 253 ARG A O 1
ATOM 1988 N N . LEU A 1 254 ? 26.042 -0.569 -37.936 1.00 92.56 254 LEU A N 1
ATOM 1989 C CA . LEU A 1 254 ? 27.244 0.235 -38.135 1.00 92.56 254 LEU A CA 1
ATOM 1990 C C . LEU A 1 254 ? 28.471 -0.610 -37.783 1.00 92.56 254 LEU A C 1
ATOM 1992 O O . LEU A 1 254 ? 28.392 -1.467 -36.898 1.00 92.56 254 LEU A O 1
ATOM 1996 N N . ASN A 1 255 ? 29.607 -0.358 -38.437 1.00 91.44 255 ASN A N 1
ATOM 1997 C CA . ASN A 1 255 ? 30.810 -1.181 -38.284 1.00 91.44 255 ASN A CA 1
ATOM 1998 C C . ASN A 1 255 ? 31.282 -1.262 -36.825 1.00 91.44 255 ASN A C 1
ATOM 2000 O O . ASN A 1 255 ? 31.744 -2.315 -36.401 1.00 91.44 255 ASN A O 1
ATOM 2004 N N . GLY A 1 256 ? 31.057 -0.218 -36.017 1.00 90.62 256 GLY A N 1
ATOM 2005 C CA . GLY A 1 256 ? 31.350 -0.231 -34.584 1.00 90.62 256 GLY A CA 1
ATOM 2006 C C . GLY A 1 256 ? 30.709 -1.396 -33.821 1.00 90.62 256 GLY A C 1
ATOM 2007 O O . GLY A 1 256 ? 31.388 -2.045 -33.030 1.00 90.62 256 GLY A O 1
ATOM 2008 N N . TYR A 1 257 ? 29.424 -1.674 -34.063 1.00 91.06 257 TYR A N 1
ATOM 2009 C CA . TYR A 1 257 ? 28.712 -2.797 -33.442 1.00 91.06 257 TYR A CA 1
ATOM 2010 C C . TYR A 1 257 ? 28.943 -4.105 -34.205 1.00 91.06 257 TYR A C 1
ATOM 2012 O O . TYR A 1 257 ? 29.189 -5.137 -33.587 1.00 91.06 257 TYR A O 1
ATOM 2020 N N . LEU A 1 258 ? 28.937 -4.067 -35.543 1.00 91.81 258 LEU A N 1
ATOM 2021 C CA . LEU A 1 258 ? 29.142 -5.261 -36.372 1.00 91.81 258 LEU A CA 1
ATOM 2022 C C . LEU A 1 258 ? 30.511 -5.916 -36.136 1.00 91.81 258 LEU A C 1
ATOM 2024 O O . LEU A 1 258 ? 30.606 -7.140 -36.146 1.00 91.81 258 LEU A O 1
ATOM 2028 N N . TYR A 1 259 ? 31.556 -5.129 -35.878 1.00 92.50 259 TYR A N 1
ATOM 2029 C CA . TYR A 1 259 ? 32.874 -5.641 -35.499 1.00 92.50 259 TYR A CA 1
ATOM 2030 C C . TYR A 1 259 ? 32.861 -6.298 -34.112 1.00 92.50 259 TYR A C 1
ATOM 2032 O O . TYR A 1 259 ? 33.426 -7.373 -33.931 1.00 92.50 259 TYR A O 1
ATOM 2040 N N . GLN A 1 260 ? 32.155 -5.708 -33.137 1.00 89.56 260 GLN A N 1
ATOM 2041 C CA . GLN A 1 260 ? 32.019 -6.288 -31.791 1.00 89.56 260 GLN A CA 1
ATOM 2042 C C . GLN A 1 260 ? 31.377 -7.679 -31.820 1.00 89.56 260 GLN A C 1
ATOM 2044 O O . GLN A 1 260 ? 31.774 -8.548 -31.047 1.00 89.56 260 GLN A O 1
ATOM 2049 N N . ILE A 1 261 ? 30.421 -7.898 -32.727 1.00 90.75 261 ILE A N 1
ATOM 2050 C CA . ILE A 1 261 ? 29.770 -9.201 -32.932 1.00 90.75 261 ILE A CA 1
ATOM 2051 C C . ILE A 1 261 ? 30.452 -10.067 -34.006 1.00 90.75 261 ILE A C 1
ATOM 2053 O O . ILE A 1 261 ? 29.903 -11.095 -34.389 1.00 90.75 261 ILE A O 1
ATOM 2057 N N . ARG A 1 262 ? 31.641 -9.671 -34.486 1.00 91.31 262 ARG A N 1
ATOM 2058 C CA . ARG A 1 262 ? 32.462 -10.399 -35.475 1.00 91.31 262 ARG A CA 1
ATOM 2059 C C . ARG A 1 262 ? 31.797 -10.624 -36.842 1.00 91.31 262 ARG A C 1
ATOM 2061 O O . ARG A 1 262 ? 32.139 -11.565 -37.548 1.00 91.31 262 ARG A O 1
ATOM 2068 N N . VAL A 1 263 ? 30.865 -9.753 -37.226 1.00 91.06 263 VAL A N 1
ATOM 2069 C CA . VAL A 1 263 ? 30.223 -9.759 -38.554 1.00 91.06 263 VAL A CA 1
ATOM 2070 C C . VAL A 1 263 ? 30.999 -8.900 -39.556 1.00 91.06 263 VAL A C 1
ATOM 2072 O O . VAL A 1 263 ? 31.057 -9.233 -40.735 1.00 91.06 263 VAL A O 1
ATOM 2075 N N . ALA A 1 264 ? 31.596 -7.794 -39.105 1.00 90.00 264 ALA A N 1
ATOM 2076 C CA . ALA A 1 264 ? 32.430 -6.928 -39.940 1.00 90.00 264 ALA A CA 1
ATOM 2077 C C . ALA A 1 264 ? 33.925 -7.139 -39.640 1.00 90.00 264 ALA A C 1
ATOM 2079 O O . ALA A 1 264 ? 34.274 -7.363 -38.480 1.00 90.00 264 ALA A O 1
ATOM 2080 N N . PRO A 1 265 ? 34.814 -7.019 -40.646 1.00 88.44 265 PRO A N 1
ATOM 2081 C CA . PRO A 1 265 ? 36.256 -7.200 -40.464 1.00 88.44 265 PRO A CA 1
ATOM 2082 C C . PRO A 1 265 ? 36.929 -6.026 -39.738 1.00 88.44 265 PRO A C 1
ATOM 2084 O O . PRO A 1 265 ? 37.992 -6.203 -39.153 1.00 88.44 265 PRO A O 1
ATOM 2087 N N . THR A 1 266 ? 36.328 -4.832 -39.762 1.00 91.56 266 THR A N 1
ATOM 2088 C CA . THR A 1 266 ? 36.852 -3.620 -39.112 1.00 91.56 266 THR A CA 1
ATOM 2089 C C . THR A 1 266 ? 35.723 -2.830 -38.449 1.00 91.56 266 THR A C 1
ATOM 2091 O O . THR A 1 266 ? 34.567 -2.932 -38.865 1.00 91.56 266 THR A O 1
ATOM 2094 N N . ASP A 1 267 ? 36.042 -2.032 -37.422 1.00 90.50 267 ASP A N 1
ATOM 2095 C CA . ASP A 1 267 ? 35.093 -1.115 -36.770 1.00 90.50 267 ASP A CA 1
ATOM 2096 C C . ASP A 1 267 ? 35.107 0.304 -37.368 1.00 90.50 267 ASP A C 1
ATOM 2098 O O . ASP A 1 267 ? 34.345 1.180 -36.942 1.00 90.50 267 ASP A O 1
ATOM 2102 N N . GLU A 1 268 ? 35.946 0.530 -38.377 1.00 91.44 268 GLU A N 1
ATOM 2103 C CA . GLU A 1 268 ? 36.184 1.829 -38.990 1.00 91.44 268 GLU A CA 1
ATOM 2104 C C . GLU A 1 268 ? 35.185 2.173 -40.100 1.00 91.44 268 GLU A C 1
ATOM 2106 O O . GLU A 1 268 ? 34.693 1.332 -40.857 1.00 91.44 268 GLU A O 1
ATOM 2111 N N . CYS A 1 269 ? 34.921 3.470 -40.234 1.00 88.19 269 CYS A N 1
ATOM 2112 C CA . CYS A 1 269 ? 34.241 4.042 -41.383 1.00 88.19 269 CYS A CA 1
ATOM 2113 C C . CYS A 1 269 ? 35.207 4.166 -42.568 1.00 88.19 269 CYS A C 1
ATOM 2115 O O . CYS A 1 269 ? 36.246 4.825 -42.461 1.00 88.19 269 CYS A O 1
ATOM 2117 N N . LEU A 1 270 ? 34.790 3.645 -43.728 1.00 81.69 270 LEU A N 1
ATOM 2118 C CA . LEU A 1 270 ? 35.549 3.664 -44.988 1.00 81.69 270 LEU A CA 1
ATOM 2119 C C . LEU A 1 270 ? 36.025 5.064 -45.413 1.00 81.69 270 LEU A C 1
ATOM 2121 O O . LEU A 1 270 ? 37.020 5.189 -46.115 1.00 81.69 270 LEU A O 1
ATOM 2125 N N . TYR A 1 271 ? 35.326 6.120 -44.988 1.00 80.00 271 TYR A N 1
ATOM 2126 C CA . TYR A 1 271 ? 35.569 7.487 -45.453 1.00 80.00 271 TYR A CA 1
ATOM 2127 C C . TYR A 1 271 ? 36.403 8.347 -44.493 1.00 80.00 271 TYR A C 1
ATOM 2129 O O . TYR A 1 271 ? 36.767 9.461 -44.859 1.00 80.00 271 TYR A O 1
ATOM 2137 N N . ARG A 1 272 ? 36.663 7.905 -43.251 1.00 70.75 272 ARG A N 1
ATOM 2138 C CA . ARG A 1 272 ? 37.370 8.747 -42.258 1.00 70.75 272 ARG A CA 1
ATOM 2139 C C . ARG A 1 272 ? 38.304 7.988 -41.300 1.00 70.75 272 ARG A C 1
ATOM 2141 O O . ARG A 1 272 ? 38.786 8.617 -40.369 1.00 70.75 272 ARG A O 1
ATOM 2148 N N . ARG A 1 273 ? 38.551 6.677 -41.485 1.00 74.69 273 ARG A N 1
ATOM 2149 C CA . ARG A 1 273 ? 39.389 5.844 -40.577 1.00 74.69 273 ARG A CA 1
ATOM 2150 C C . ARG A 1 273 ? 39.104 6.115 -39.090 1.00 74.69 273 ARG A C 1
ATOM 2152 O O . ARG A 1 273 ? 39.989 6.270 -38.260 1.00 74.69 273 ARG A O 1
ATOM 2159 N N . ALA A 1 274 ? 37.824 6.291 -38.781 1.00 83.38 274 ALA A N 1
ATOM 2160 C CA . ALA A 1 274 ? 37.320 6.564 -37.445 1.00 83.38 274 ALA A CA 1
ATOM 2161 C C . ALA A 1 274 ? 36.242 5.535 -37.143 1.00 83.38 274 ALA A C 1
ATOM 2163 O O . ALA A 1 274 ? 35.489 5.159 -38.045 1.00 83.38 274 ALA A O 1
ATOM 2164 N N . LYS A 1 275 ? 36.135 5.120 -35.882 1.00 88.06 275 LYS A N 1
ATOM 2165 C CA . LYS A 1 275 ? 35.156 4.119 -35.457 1.00 88.06 275 LYS A CA 1
ATOM 2166 C C . LYS A 1 275 ? 33.730 4.521 -35.855 1.00 88.06 275 LYS A C 1
ATOM 2168 O O . LYS A 1 275 ? 33.243 5.586 -35.458 1.00 88.06 275 LYS A O 1
ATOM 2173 N N . GLU A 1 276 ? 33.046 3.677 -36.627 1.00 90.00 276 GLU A N 1
ATOM 2174 C CA . GLU A 1 276 ? 31.683 3.929 -37.110 1.00 90.00 276 GLU A CA 1
ATOM 2175 C C . GLU A 1 276 ? 30.665 3.634 -35.996 1.00 90.00 276 GLU A C 1
ATOM 2177 O O . GLU A 1 276 ? 30.017 2.590 -35.960 1.00 90.00 276 GLU A O 1
ATOM 2182 N N . MET A 1 277 ? 30.544 4.561 -35.045 1.00 91.19 277 MET A N 1
ATOM 2183 C CA . MET A 1 277 ? 29.505 4.550 -34.008 1.00 91.19 277 MET A CA 1
ATOM 2184 C C . MET A 1 277 ? 28.334 5.466 -34.383 1.00 91.19 277 MET A C 1
ATOM 2186 O O . MET A 1 277 ? 28.437 6.274 -35.307 1.00 91.19 277 MET A O 1
ATOM 2190 N N . VAL A 1 278 ? 27.239 5.399 -33.618 1.00 92.44 278 VAL A N 1
ATOM 2191 C CA . VAL A 1 278 ? 26.038 6.228 -33.833 1.00 92.44 278 VAL A CA 1
ATOM 2192 C C . VAL A 1 278 ? 26.376 7.722 -33.922 1.00 92.44 278 VAL A C 1
ATOM 2194 O O . VAL A 1 278 ? 25.929 8.390 -34.846 1.00 92.44 278 VAL A O 1
ATOM 2197 N N . GLU A 1 279 ? 27.232 8.244 -33.039 1.00 91.19 279 GLU A N 1
ATOM 2198 C CA . GLU A 1 279 ? 27.665 9.653 -33.083 1.00 91.19 279 GLU A CA 1
ATOM 2199 C C . GLU A 1 279 ? 28.421 10.001 -34.374 1.00 91.19 279 GLU A C 1
ATOM 2201 O O . GLU A 1 279 ? 28.226 11.074 -34.946 1.00 91.19 279 GLU A O 1
ATOM 2206 N N . HIS A 1 280 ? 29.271 9.093 -34.866 1.00 91.56 280 HIS A N 1
ATOM 2207 C CA . HIS A 1 280 ? 29.976 9.297 -36.128 1.00 91.56 280 HIS A CA 1
ATOM 2208 C C . HIS A 1 280 ? 28.994 9.305 -37.304 1.00 91.56 280 HIS A C 1
ATOM 2210 O O . HIS A 1 280 ? 29.047 10.204 -38.144 1.00 91.56 280 HIS A O 1
ATOM 2216 N N . PHE A 1 281 ? 28.089 8.328 -37.348 1.00 93.06 281 PHE A N 1
ATOM 2217 C CA . PHE A 1 281 ? 27.065 8.204 -38.381 1.00 93.06 281 PHE A CA 1
ATOM 2218 C C . PHE A 1 281 ? 26.169 9.451 -38.444 1.00 93.06 281 PHE A C 1
ATOM 2220 O O . PHE A 1 281 ? 26.042 10.064 -39.510 1.00 93.06 281 PHE A O 1
ATOM 2227 N N . LEU A 1 282 ? 25.638 9.874 -37.292 1.00 92.00 282 LEU A N 1
ATOM 2228 C CA . LEU A 1 282 ? 24.736 11.017 -37.188 1.00 92.00 282 LEU A CA 1
ATOM 2229 C C . LEU A 1 282 ? 25.434 12.356 -37.433 1.00 92.00 282 LEU A C 1
ATOM 2231 O O . LEU A 1 282 ? 24.838 13.197 -38.087 1.00 92.00 282 LEU A O 1
ATOM 2235 N N . PHE A 1 283 ? 26.671 12.575 -36.966 1.00 91.00 283 PHE A N 1
ATOM 2236 C CA . PHE A 1 283 ? 27.232 13.938 -36.906 1.00 91.00 283 PHE A CA 1
ATOM 2237 C C . PHE A 1 283 ? 28.565 14.152 -37.628 1.00 91.00 283 PHE A C 1
ATOM 2239 O O . PHE A 1 283 ? 28.944 15.301 -37.851 1.00 91.00 283 PHE A O 1
ATOM 2246 N N . ARG A 1 284 ? 29.299 13.101 -38.028 1.00 88.81 284 ARG A N 1
ATOM 2247 C CA . ARG A 1 284 ? 30.685 13.256 -38.532 1.00 88.81 284 ARG A CA 1
ATOM 2248 C C . ARG A 1 284 ? 30.973 12.616 -39.889 1.00 88.81 284 ARG A C 1
ATOM 2250 O O . ARG A 1 284 ? 31.872 13.083 -40.580 1.00 88.81 284 ARG A O 1
ATOM 2257 N N . CYS A 1 285 ? 30.234 11.587 -40.296 1.00 89.62 285 CYS A N 1
ATOM 2258 C CA . CYS A 1 285 ? 30.479 10.891 -41.560 1.00 89.62 285 CYS A CA 1
ATOM 2259 C C . CYS A 1 285 ? 30.250 11.821 -42.763 1.00 89.62 285 CYS A C 1
ATOM 2261 O O . CYS A 1 285 ? 29.168 12.399 -42.873 1.00 89.62 285 CYS A O 1
ATOM 2263 N N . VAL A 1 286 ? 31.248 11.940 -43.650 1.00 87.62 286 VAL A N 1
ATOM 2264 C CA . VAL A 1 286 ? 31.222 12.826 -44.834 1.00 87.62 286 VAL A CA 1
ATOM 2265 C C . VAL A 1 286 ? 30.294 12.329 -45.937 1.00 87.62 286 VAL A C 1
ATOM 2267 O O . VAL A 1 286 ? 29.722 13.138 -46.664 1.00 87.62 286 VAL A O 1
ATOM 2270 N N . LYS A 1 287 ? 30.081 11.010 -46.023 1.00 89.75 287 LYS A N 1
ATOM 2271 C CA . LYS A 1 287 ? 29.195 10.396 -47.021 1.00 89.75 287 LYS A CA 1
ATOM 2272 C C . LYS A 1 287 ? 27.764 10.928 -46.931 1.00 89.75 287 LYS A C 1
ATOM 2274 O O . LYS A 1 287 ? 27.104 11.090 -47.947 1.00 89.75 287 LYS A O 1
ATOM 2279 N N . TRP A 1 288 ? 27.297 11.203 -45.715 1.00 89.94 288 TRP A N 1
ATOM 2280 C CA . TRP A 1 288 ? 25.896 11.520 -45.436 1.00 89.94 288 TRP A CA 1
ATOM 2281 C C . TRP A 1 288 ? 25.625 13.022 -45.296 1.00 89.94 288 TRP A C 1
ATOM 2283 O O . TRP A 1 288 ? 24.623 13.419 -44.706 1.00 89.94 288 TRP A O 1
ATOM 2293 N N . THR A 1 289 ? 26.523 13.874 -45.801 1.00 87.38 289 THR A N 1
ATOM 2294 C CA . THR A 1 289 ? 26.440 15.334 -45.621 1.00 87.38 289 THR A CA 1
ATOM 2295 C C . THR A 1 289 ? 25.169 15.927 -46.230 1.00 87.38 289 THR A C 1
ATOM 2297 O O . THR A 1 289 ? 24.576 16.825 -45.639 1.00 87.38 289 THR A O 1
ATOM 2300 N N . VAL A 1 290 ? 24.718 15.412 -47.380 1.00 88.31 290 VAL A N 1
ATOM 2301 C CA . VAL A 1 290 ? 23.509 15.906 -48.061 1.00 88.31 290 VAL A CA 1
ATOM 2302 C C . VAL A 1 290 ? 22.257 15.559 -47.258 1.00 88.31 290 VAL A C 1
ATOM 2304 O O . VAL A 1 290 ? 21.476 16.448 -46.933 1.00 88.31 290 VAL A O 1
ATOM 2307 N N . GLN A 1 291 ? 22.111 14.292 -46.867 1.00 89.75 291 GLN A N 1
ATOM 2308 C CA . GLN A 1 291 ? 20.967 13.795 -46.098 1.00 89.75 291 GLN A CA 1
ATOM 2309 C C . GLN A 1 291 ? 20.888 14.444 -44.709 1.00 89.75 291 GLN A C 1
ATOM 2311 O O . GLN A 1 291 ? 19.807 14.595 -44.149 1.00 89.75 291 GLN A O 1
ATOM 2316 N N . ARG A 1 292 ? 22.031 14.841 -44.134 1.00 90.12 292 ARG A N 1
ATOM 2317 C CA . ARG A 1 292 ? 22.108 15.423 -42.788 1.00 90.12 292 ARG A CA 1
ATOM 2318 C C . ARG A 1 292 ? 21.575 16.860 -42.699 1.00 90.12 292 ARG A C 1
ATOM 2320 O O . ARG A 1 292 ? 21.290 17.315 -41.593 1.00 90.12 292 ARG A O 1
ATOM 2327 N N . LYS A 1 293 ? 21.439 17.578 -43.821 1.00 86.38 293 LYS A N 1
ATOM 2328 C CA . LYS A 1 293 ? 21.043 18.999 -43.825 1.00 86.38 293 LYS A CA 1
ATOM 2329 C C . LYS A 1 293 ? 19.721 19.243 -43.090 1.00 86.38 293 LYS A C 1
ATOM 2331 O O . LYS A 1 293 ? 19.699 20.085 -42.201 1.00 86.38 293 LYS A O 1
ATOM 2336 N N . GLU A 1 294 ? 18.681 18.465 -43.394 1.00 82.88 294 GLU A N 1
ATOM 2337 C CA . GLU A 1 294 ? 17.362 18.573 -42.741 1.00 82.88 294 GLU A CA 1
ATOM 2338 C C . GLU A 1 294 ? 17.472 18.337 -41.226 1.00 82.88 294 GLU A C 1
ATOM 2340 O O . GLU A 1 294 ? 16.996 19.136 -40.426 1.00 82.88 294 GLU A O 1
ATOM 2345 N N . MET A 1 295 ? 18.191 17.289 -40.811 1.00 87.69 295 MET A N 1
ATOM 2346 C CA . MET A 1 295 ? 18.354 16.946 -39.395 1.00 87.69 295 MET A CA 1
ATOM 2347 C C . MET A 1 295 ? 19.086 18.031 -38.586 1.00 87.69 295 MET A C 1
ATOM 2349 O O . MET A 1 295 ? 18.769 18.241 -37.417 1.00 87.69 295 MET A O 1
ATOM 2353 N N . LEU A 1 296 ? 20.068 18.719 -39.181 1.00 82.31 296 LEU A N 1
ATOM 2354 C CA . LEU A 1 296 ? 20.819 19.788 -38.505 1.00 82.31 296 LEU A CA 1
ATOM 2355 C C . LEU A 1 296 ? 20.103 21.143 -38.508 1.00 82.31 296 LEU A C 1
ATOM 2357 O O . LEU A 1 296 ? 20.510 22.030 -37.762 1.00 82.31 296 LEU A O 1
ATOM 2361 N N . GLN A 1 297 ? 19.052 21.311 -39.313 1.00 82.56 297 GLN A N 1
ATOM 2362 C CA . GLN A 1 297 ? 18.218 22.516 -39.309 1.00 82.56 297 GLN A CA 1
ATOM 2363 C C . GLN A 1 297 ? 17.230 22.545 -38.134 1.00 82.56 297 GLN A C 1
ATOM 2365 O O . GLN A 1 297 ? 16.734 23.610 -37.789 1.00 82.56 297 GLN A O 1
ATOM 2370 N N . CYS A 1 298 ? 16.990 21.413 -37.464 1.00 73.88 298 CYS A N 1
ATOM 2371 C CA . CYS A 1 298 ? 16.081 21.343 -36.316 1.00 73.88 298 CYS A CA 1
ATOM 2372 C C . CYS A 1 298 ? 16.581 22.089 -35.063 1.00 73.88 298 CYS A C 1
ATOM 2374 O O . CYS A 1 298 ? 15.816 22.254 -34.115 1.00 73.88 298 CYS A O 1
ATOM 2376 N N . THR A 1 299 ? 17.861 22.476 -34.995 1.00 75.38 299 THR A N 1
ATOM 2377 C CA . THR A 1 299 ? 18.434 23.180 -33.836 1.00 75.38 299 THR A CA 1
ATOM 2378 C C . THR A 1 299 ? 19.769 23.850 -34.175 1.00 75.38 299 THR A C 1
ATOM 2380 O O . THR A 1 299 ? 20.603 23.283 -34.885 1.00 75.38 299 THR A O 1
ATOM 2383 N N . GLU A 1 300 ? 20.011 25.046 -33.635 1.00 71.25 300 GLU A N 1
ATOM 2384 C CA . GLU A 1 300 ? 21.320 25.712 -33.717 1.00 71.25 300 GLU A CA 1
ATOM 2385 C C . GLU A 1 300 ? 22.234 25.333 -32.543 1.00 71.25 300 GLU A C 1
ATOM 2387 O O . GLU A 1 300 ? 23.417 25.062 -32.740 1.00 71.25 300 GLU A O 1
ATOM 2392 N N . GLU A 1 301 ? 21.669 25.200 -31.341 1.00 76.94 301 GLU A N 1
ATOM 2393 C CA . GLU A 1 301 ? 22.416 24.991 -30.094 1.00 76.94 301 GLU A CA 1
ATOM 2394 C C . GLU A 1 301 ? 22.765 23.518 -29.814 1.00 76.94 301 GLU A C 1
ATOM 2396 O O . GLU A 1 301 ? 23.786 23.221 -29.193 1.00 76.94 301 GLU A O 1
ATOM 2401 N N . LYS A 1 302 ? 21.940 22.560 -30.269 1.00 80.06 302 LYS A N 1
ATOM 2402 C CA . LYS A 1 302 ? 22.055 21.132 -29.899 1.00 80.06 302 LYS A CA 1
ATOM 2403 C C . LYS A 1 302 ? 22.525 20.219 -31.041 1.00 80.06 302 LYS A C 1
ATOM 2405 O O . LYS A 1 302 ? 22.339 19.006 -30.965 1.00 80.06 302 LYS A O 1
ATOM 2410 N N . ARG A 1 303 ? 23.210 20.765 -32.055 1.00 80.44 303 ARG A N 1
ATOM 2411 C CA . ARG A 1 303 ? 23.622 20.059 -33.296 1.00 80.44 303 ARG A CA 1
ATOM 2412 C C . ARG A 1 303 ? 24.439 18.770 -33.114 1.00 80.44 303 ARG A C 1
ATOM 2414 O O . ARG A 1 303 ? 24.475 17.944 -34.020 1.00 80.44 303 ARG A O 1
ATOM 2421 N N . GLY A 1 304 ? 25.125 18.604 -31.984 1.00 84.06 304 GLY A N 1
ATOM 2422 C CA . GLY A 1 304 ? 25.908 17.403 -31.655 1.00 84.06 304 GLY A CA 1
ATOM 2423 C C . GLY A 1 304 ? 25.342 16.578 -30.498 1.00 84.06 304 GLY A C 1
ATOM 2424 O O . GLY A 1 304 ? 26.012 15.664 -30.016 1.00 84.06 304 GLY A O 1
ATOM 2425 N N . ASN A 1 305 ? 24.151 16.914 -29.999 1.00 89.00 305 ASN A N 1
ATOM 2426 C CA . ASN A 1 305 ? 23.597 16.296 -28.802 1.00 89.00 305 ASN A CA 1
ATOM 2427 C C . ASN A 1 305 ? 22.842 15.007 -29.161 1.00 89.00 305 ASN A C 1
ATOM 2429 O O . ASN A 1 305 ? 21.720 15.028 -29.669 1.00 89.00 305 ASN A O 1
ATOM 2433 N N . LEU A 1 306 ? 23.466 13.868 -28.858 1.00 91.50 306 LEU A N 1
ATOM 2434 C CA . LEU A 1 306 ? 22.907 12.546 -29.129 1.00 91.50 306 LEU A CA 1
ATOM 2435 C C . LEU A 1 306 ? 21.560 12.317 -28.421 1.00 91.50 306 LEU A C 1
ATOM 2437 O O . LEU A 1 306 ? 20.643 11.757 -29.014 1.00 91.50 306 LEU A O 1
ATOM 2441 N N . SER A 1 307 ? 21.431 12.757 -27.169 1.00 92.12 307 SER A N 1
ATOM 2442 C CA . SER A 1 307 ? 20.200 12.623 -26.388 1.00 92.12 307 SER A CA 1
ATOM 2443 C C . SER A 1 307 ? 19.053 13.404 -27.026 1.00 92.12 307 SER A C 1
ATOM 2445 O O . SER A 1 307 ? 17.973 12.850 -27.210 1.00 92.12 307 SER A O 1
ATOM 2447 N N . PHE A 1 308 ? 19.307 14.639 -27.466 1.00 91.81 308 PHE A N 1
ATOM 2448 C CA . PHE A 1 308 ? 18.315 15.484 -28.136 1.00 91.81 308 PHE A CA 1
ATOM 2449 C C . PHE A 1 308 ? 17.769 14.834 -29.415 1.00 91.81 308 PHE A C 1
ATOM 2451 O O . PHE A 1 308 ? 16.563 14.633 -29.541 1.00 91.81 308 PHE A O 1
ATOM 2458 N N . HIS A 1 309 ? 18.662 14.424 -30.319 1.00 92.38 309 HIS A N 1
ATOM 2459 C CA . HIS A 1 309 ? 18.292 13.822 -31.605 1.00 92.38 309 HIS A CA 1
ATOM 2460 C C . HIS A 1 309 ? 17.630 12.446 -31.479 1.00 92.38 309 HIS A C 1
ATOM 2462 O O . HIS A 1 309 ? 16.909 12.011 -32.372 1.00 92.38 309 HIS A O 1
ATOM 2468 N N . LEU A 1 310 ? 17.857 11.744 -30.367 1.00 93.81 310 LEU A N 1
ATOM 2469 C CA . LEU A 1 310 ? 17.271 10.430 -30.127 1.00 93.81 310 LEU A CA 1
ATOM 2470 C C . LEU A 1 310 ? 16.103 10.455 -29.140 1.00 93.81 310 LEU A C 1
ATOM 2472 O O . LEU A 1 310 ? 15.594 9.384 -28.815 1.00 93.81 310 LEU A O 1
ATOM 2476 N N . GLY A 1 311 ? 15.663 11.621 -28.654 1.00 91.31 311 GLY A N 1
ATOM 2477 C CA . GLY A 1 311 ? 14.523 11.743 -27.736 1.00 91.31 311 GLY A CA 1
ATOM 2478 C C . GLY A 1 311 ? 14.812 11.193 -26.335 1.00 91.31 311 GLY A C 1
ATOM 2479 O O . GLY A 1 311 ? 13.985 10.511 -25.723 1.00 91.31 311 GLY A O 1
ATOM 2480 N N . GLY A 1 312 ? 16.040 11.360 -25.856 1.00 91.31 312 GLY A N 1
ATOM 2481 C CA . GLY A 1 312 ? 16.495 10.979 -24.521 1.00 91.31 312 GLY A CA 1
ATOM 2482 C C . GLY A 1 312 ? 16.852 12.195 -23.673 1.00 91.31 312 GLY A C 1
ATOM 2483 O O . GLY A 1 312 ? 17.177 13.251 -24.209 1.00 91.31 312 GLY A O 1
ATOM 2484 N N . LYS A 1 313 ? 16.789 12.038 -22.346 1.00 91.56 313 LYS A N 1
ATOM 2485 C CA . LYS A 1 313 ? 17.191 13.084 -21.403 1.00 91.56 313 LYS A CA 1
ATOM 2486 C C . LYS A 1 313 ? 18.717 13.125 -21.317 1.00 91.56 313 LYS A C 1
ATOM 2488 O O . LYS A 1 313 ? 19.330 12.121 -20.936 1.00 91.56 313 LYS A O 1
ATOM 2493 N N . ALA A 1 314 ? 19.317 14.257 -21.668 1.00 88.12 314 ALA A N 1
ATOM 2494 C CA . ALA A 1 314 ? 20.736 14.510 -21.455 1.00 88.12 314 ALA A CA 1
ATOM 2495 C C . ALA A 1 314 ? 21.020 14.759 -19.965 1.00 88.12 314 ALA A C 1
ATOM 2497 O O . ALA A 1 314 ? 20.140 15.155 -19.204 1.00 88.12 314 ALA A O 1
ATOM 2498 N N . ALA A 1 315 ? 22.269 14.573 -19.534 1.00 83.19 315 ALA A N 1
ATOM 2499 C CA . ALA A 1 315 ? 22.674 14.901 -18.162 1.00 83.19 315 ALA A CA 1
ATOM 2500 C C . ALA A 1 315 ? 22.553 16.405 -17.841 1.00 83.19 315 ALA A C 1
ATOM 2502 O O . ALA A 1 315 ? 22.373 16.767 -16.686 1.00 83.19 315 ALA A O 1
ATOM 2503 N N . SER A 1 316 ? 22.627 17.262 -18.863 1.00 82.56 316 SER A N 1
ATOM 2504 C CA . SER A 1 316 ? 22.479 18.716 -18.755 1.00 82.56 316 SER A CA 1
ATOM 2505 C C . SER A 1 316 ? 21.023 19.196 -18.746 1.00 82.56 316 SER A C 1
ATOM 2507 O O . SER A 1 316 ? 20.790 20.389 -18.586 1.00 82.56 316 SER A O 1
ATOM 2509 N N . ASP A 1 317 ? 20.047 18.315 -18.989 1.00 85.75 317 ASP A N 1
ATOM 2510 C CA . ASP A 1 317 ? 18.639 18.709 -19.052 1.00 85.75 317 ASP A CA 1
ATOM 2511 C C . ASP A 1 317 ? 18.035 18.832 -17.640 1.00 85.75 317 ASP A C 1
ATOM 2513 O O . ASP A 1 317 ? 18.301 18.014 -16.754 1.00 85.75 317 ASP A O 1
ATOM 2517 N N . GLY A 1 318 ? 17.172 19.835 -17.450 1.00 83.50 318 GLY A N 1
ATOM 2518 C CA . GLY A 1 318 ? 16.491 20.113 -16.184 1.00 83.50 318 GLY A CA 1
ATOM 2519 C C . GLY A 1 318 ? 15.522 19.016 -15.723 1.00 83.50 318 GLY A C 1
ATOM 2520 O O . GLY A 1 318 ? 15.316 17.989 -16.378 1.00 83.50 318 GLY A O 1
ATOM 2521 N N . GLN A 1 319 ? 14.916 19.214 -14.550 1.00 77.25 319 GLN A N 1
ATOM 2522 C CA . GLN A 1 319 ? 13.974 18.245 -13.978 1.00 77.25 319 GLN A CA 1
ATOM 2523 C C . GLN A 1 319 ? 12.691 18.127 -14.816 1.00 77.25 319 GLN A C 1
ATOM 2525 O O . GLN A 1 319 ? 12.214 17.012 -15.037 1.00 77.25 319 GLN A O 1
ATOM 2530 N N . GLU A 1 320 ? 12.206 19.250 -15.347 1.00 82.12 320 GLU A N 1
ATOM 2531 C CA . GLU A 1 320 ? 11.122 19.316 -16.326 1.00 82.12 320 GLU A CA 1
ATOM 2532 C C . GLU A 1 320 ? 11.708 19.251 -17.740 1.00 82.12 320 GLU A C 1
ATOM 2534 O O . GLU A 1 320 ? 12.285 20.209 -18.247 1.00 82.12 320 GLU A O 1
ATOM 2539 N N . TRP A 1 321 ? 11.614 18.080 -18.367 1.00 87.88 321 TRP A N 1
ATOM 2540 C CA . TRP A 1 321 ? 12.135 17.842 -19.711 1.00 87.88 321 TRP A CA 1
ATOM 2541 C C . TRP A 1 321 ? 11.164 16.978 -20.512 1.00 87.88 321 TRP A C 1
ATOM 2543 O O . TRP A 1 321 ? 10.599 16.012 -19.990 1.00 87.88 321 TRP A O 1
ATOM 2553 N N . THR A 1 322 ? 11.015 17.297 -21.797 1.00 87.88 322 THR A N 1
ATOM 2554 C CA . THR A 1 322 ? 10.238 16.511 -22.757 1.00 87.88 322 THR A CA 1
ATOM 2555 C C . THR A 1 322 ? 11.044 16.265 -24.040 1.00 87.88 322 THR A C 1
ATOM 2557 O O . THR A 1 322 ? 11.840 17.117 -24.444 1.00 87.88 322 THR A O 1
ATOM 2560 N N . PRO A 1 323 ? 10.885 15.096 -24.694 1.00 89.31 323 PRO A N 1
ATOM 2561 C CA . PRO A 1 323 ? 11.524 14.832 -25.980 1.00 89.31 323 PRO A CA 1
ATOM 2562 C C . PRO A 1 323 ? 11.033 15.798 -27.066 1.00 89.31 323 PRO A C 1
ATOM 2564 O O . PRO A 1 323 ? 9.828 15.977 -27.235 1.00 89.31 323 PRO A O 1
ATOM 2567 N N . ASN A 1 324 ? 11.951 16.348 -27.862 1.00 90.50 324 ASN A N 1
ATOM 2568 C CA . ASN A 1 324 ? 11.591 17.089 -29.070 1.00 90.50 324 ASN A CA 1
ATOM 2569 C C . ASN A 1 324 ? 11.289 16.096 -30.207 1.00 90.50 324 ASN A C 1
ATOM 2571 O O . ASN A 1 324 ? 12.200 15.486 -30.770 1.00 90.50 324 ASN A O 1
ATOM 2575 N N . MET A 1 325 ? 10.005 15.915 -30.524 1.00 90.94 325 MET A N 1
ATOM 2576 C CA . MET A 1 325 ? 9.567 14.931 -31.520 1.00 90.94 325 MET A CA 1
ATOM 2577 C C . MET A 1 325 ? 9.975 15.291 -32.951 1.00 90.94 325 MET A C 1
ATOM 2579 O O . MET A 1 325 ? 10.215 14.383 -33.746 1.00 90.94 325 MET A O 1
ATOM 2583 N N . ASP A 1 326 ? 10.108 16.575 -33.280 1.00 90.75 326 ASP A N 1
ATOM 2584 C CA . ASP A 1 326 ? 10.511 17.009 -34.621 1.00 90.75 326 ASP A CA 1
ATOM 2585 C C . ASP A 1 326 ? 11.974 16.659 -34.890 1.00 90.75 326 ASP A C 1
ATOM 2587 O O . ASP A 1 326 ? 12.295 16.079 -35.929 1.00 90.75 326 ASP A O 1
ATOM 2591 N N . ALA A 1 327 ? 12.845 16.891 -33.903 1.00 91.38 327 ALA A N 1
ATOM 2592 C CA . ALA A 1 327 ? 14.244 16.485 -33.969 1.00 91.38 327 ALA A CA 1
ATOM 2593 C C . ALA A 1 327 ? 14.388 14.961 -34.115 1.00 91.38 327 ALA A C 1
ATOM 2595 O O . ALA A 1 327 ? 15.167 14.490 -34.944 1.00 91.38 327 ALA A O 1
ATOM 2596 N N . VAL A 1 328 ? 13.598 14.188 -33.360 1.00 93.25 328 VAL A N 1
ATOM 2597 C CA . VAL A 1 328 ? 13.590 12.719 -33.447 1.00 93.25 328 VAL A CA 1
ATOM 2598 C C . VAL A 1 328 ? 13.144 12.252 -34.830 1.00 93.25 328 VAL A C 1
ATOM 2600 O O . VAL A 1 328 ? 13.809 11.414 -35.441 1.00 93.25 328 VAL A O 1
ATOM 2603 N N . ARG A 1 329 ? 12.043 12.799 -35.355 1.00 93.75 329 ARG A N 1
ATOM 2604 C CA . ARG A 1 329 ? 11.528 12.445 -36.685 1.00 93.75 329 ARG A CA 1
ATOM 2605 C C . ARG A 1 329 ? 12.524 12.798 -37.784 1.00 93.75 329 ARG A C 1
ATOM 2607 O O . ARG A 1 329 ? 12.757 11.969 -38.659 1.00 93.75 329 ARG A O 1
ATOM 2614 N N . ALA A 1 330 ? 13.166 13.963 -37.715 1.00 93.75 330 ALA A N 1
ATOM 2615 C CA . ALA A 1 330 ? 14.205 14.348 -38.668 1.00 93.75 330 ALA A CA 1
ATOM 2616 C C . ALA A 1 330 ? 15.412 13.394 -38.618 1.00 93.75 330 ALA A C 1
ATOM 2618 O O . ALA A 1 330 ? 15.925 12.980 -39.659 1.00 93.75 330 ALA A O 1
ATOM 2619 N N . THR A 1 331 ? 15.828 12.963 -37.422 1.00 94.62 331 THR A N 1
ATOM 2620 C CA . THR A 1 331 ? 16.889 11.956 -37.261 1.00 94.62 331 THR A CA 1
ATOM 2621 C C . THR A 1 331 ? 16.496 10.589 -37.822 1.00 94.62 331 THR A C 1
ATOM 2623 O O . THR A 1 331 ? 17.322 9.916 -38.445 1.00 94.62 331 THR A O 1
ATOM 2626 N N . ILE A 1 332 ? 15.237 10.179 -37.661 1.00 94.62 332 ILE A N 1
ATOM 2627 C CA . ILE A 1 332 ? 14.725 8.935 -38.246 1.00 94.62 332 ILE A CA 1
ATOM 2628 C C . ILE A 1 332 ? 14.685 9.026 -39.777 1.00 94.62 332 ILE A C 1
ATOM 2630 O O . ILE A 1 332 ? 15.192 8.122 -40.442 1.00 94.62 332 ILE A O 1
ATOM 2634 N N . ARG A 1 333 ? 14.154 10.120 -40.346 1.00 94.56 333 ARG A N 1
ATOM 2635 C CA . ARG A 1 333 ? 14.133 10.356 -41.802 1.00 94.56 333 ARG A CA 1
ATOM 2636 C C . ARG A 1 333 ? 15.533 10.329 -42.395 1.00 94.56 333 ARG A C 1
ATOM 2638 O O . ARG A 1 333 ? 15.749 9.635 -43.384 1.00 94.56 333 ARG A O 1
ATOM 2645 N N . PHE A 1 334 ? 16.485 11.006 -41.748 1.00 94.62 334 PHE A N 1
ATOM 2646 C CA . PHE A 1 334 ? 17.900 10.946 -42.108 1.00 94.62 334 PHE A CA 1
ATOM 2647 C C . PHE A 1 334 ? 18.377 9.494 -42.197 1.00 94.62 334 PHE A C 1
ATOM 2649 O O . PHE A 1 334 ? 18.869 9.063 -43.238 1.00 94.62 334 PHE A O 1
ATOM 2656 N N . ALA A 1 335 ? 18.199 8.721 -41.126 1.00 94.19 335 ALA A N 1
ATOM 2657 C CA . ALA A 1 335 ? 18.697 7.355 -41.062 1.00 94.19 335 ALA A CA 1
ATOM 2658 C C . ALA A 1 335 ? 18.039 6.436 -42.106 1.00 94.19 335 ALA A C 1
ATOM 2660 O O . ALA A 1 335 ? 18.746 5.646 -42.736 1.00 94.19 335 ALA A O 1
ATOM 2661 N N . ILE A 1 336 ? 16.733 6.583 -42.352 1.00 93.88 336 ILE A N 1
ATOM 2662 C CA . ILE A 1 336 ? 16.015 5.852 -43.407 1.00 93.88 336 ILE A CA 1
ATOM 2663 C C . ILE A 1 336 ? 16.547 6.235 -44.794 1.00 93.88 336 ILE A C 1
ATOM 2665 O O . ILE A 1 336 ? 16.881 5.349 -45.575 1.00 93.88 336 ILE A O 1
ATOM 2669 N N . ALA A 1 337 ? 16.714 7.529 -45.085 1.00 93.00 337 ALA A N 1
ATOM 2670 C CA . ALA A 1 337 ? 17.193 8.013 -46.384 1.00 93.00 337 ALA A CA 1
ATOM 2671 C C . ALA A 1 337 ? 18.608 7.521 -46.738 1.00 93.00 337 ALA A C 1
ATOM 2673 O O . ALA A 1 337 ? 18.963 7.437 -47.911 1.00 93.00 337 ALA A O 1
ATOM 2674 N N . THR A 1 338 ? 19.432 7.182 -45.739 1.00 90.94 338 THR A N 1
ATOM 2675 C CA . THR A 1 338 ? 20.754 6.586 -45.994 1.00 90.94 338 THR A CA 1
ATOM 2676 C C . THR A 1 338 ? 20.707 5.113 -46.410 1.00 90.94 338 THR A C 1
ATOM 2678 O O . THR A 1 338 ? 21.702 4.609 -46.933 1.00 90.94 338 THR A O 1
ATOM 2681 N N . GLY A 1 339 ? 19.628 4.387 -46.091 1.00 89.88 339 GLY A N 1
ATOM 2682 C CA . GLY A 1 339 ? 19.549 2.925 -46.224 1.00 89.88 339 GLY A CA 1
ATOM 2683 C C . GLY A 1 339 ? 20.586 2.147 -45.393 1.00 89.88 339 GLY A C 1
ATOM 2684 O O . GLY A 1 339 ? 20.669 0.924 -45.484 1.00 89.88 339 GLY A O 1
ATOM 2685 N N . ARG A 1 340 ? 21.409 2.819 -44.567 1.00 90.31 340 ARG A N 1
ATOM 2686 C CA . ARG A 1 340 ? 22.562 2.205 -43.877 1.00 90.31 340 ARG A CA 1
ATOM 2687 C C . ARG A 1 340 ? 22.146 1.184 -42.819 1.00 90.31 340 ARG A C 1
ATOM 2689 O O . ARG A 1 340 ? 22.904 0.254 -42.551 1.00 90.31 340 ARG A O 1
ATOM 2696 N N . LEU A 1 341 ? 20.975 1.390 -42.214 1.00 89.81 341 LEU A N 1
ATOM 2697 C CA . LEU A 1 341 ? 20.458 0.610 -41.085 1.00 89.81 341 LEU A CA 1
ATOM 2698 C C . LEU A 1 341 ? 19.416 -0.445 -41.483 1.00 89.81 341 LEU A C 1
ATOM 2700 O O . LEU A 1 341 ? 18.870 -1.125 -40.610 1.00 89.81 341 LEU A O 1
ATOM 2704 N N . GLU A 1 342 ? 19.124 -0.582 -42.776 1.00 81.00 342 GLU A N 1
ATOM 2705 C CA . GLU A 1 342 ? 18.099 -1.502 -43.266 1.00 81.00 342 GLU A CA 1
ATOM 2706 C C . GLU A 1 342 ? 18.587 -2.959 -43.312 1.00 81.00 342 GLU A C 1
ATOM 2708 O O . GLU A 1 342 ? 19.791 -3.261 -43.345 1.00 81.00 342 GLU A O 1
ATOM 2713 N N . GLN A 1 343 ? 17.620 -3.881 -43.278 1.00 66.44 343 GLN A N 1
ATOM 2714 C CA . GLN A 1 343 ? 17.856 -5.280 -43.607 1.00 66.44 343 GLN A CA 1
ATOM 2715 C C . GLN A 1 343 ? 17.971 -5.415 -45.125 1.00 66.44 343 GLN A C 1
ATOM 2717 O O . GLN A 1 343 ? 17.004 -5.133 -45.819 1.00 66.44 343 GLN A O 1
ATOM 2722 N N . ARG A 1 344 ? 19.174 -5.743 -45.617 1.00 55.22 344 ARG A N 1
ATOM 2723 C CA . ARG A 1 344 ? 19.346 -6.253 -46.979 1.00 55.22 344 ARG A CA 1
ATOM 2724 C C . ARG A 1 344 ? 18.819 -7.668 -47.057 1.00 55.22 344 ARG A C 1
ATOM 2726 O O . ARG A 1 344 ? 19.059 -8.393 -46.060 1.00 55.22 344 ARG A O 1
#

Foldseek 3Di:
DDDFDQFLDDPPDDAAAEADDDDDPVVVVVLVCVQVDLQAWEKEKFWDAPPQWIKIKIKIADHPVQDDPPCGIDIAIATAGGLLFDDRLLRRLVNLLVRLVPDDDDAQHEYEYEYQDPVNSVCRRPPGRFWNSVSSVSNVVSVVVHVVRVYRYYYYYDHQPDPDPRNVRRVVSNVVSNPPPRDHDPDHHGTPVSNVVVVVVVVVVVPPDPPPPQPQLCQLAVPPPDPLVVVLQVPDDPLLNLLLCCLNSQVFLALLNCVVVPNDPHQADPQPRDGGTSLCLQQPDPVLVVLNPQLQVVDDPCSSPSNQLSFHDHPPDDPDDGHDNSSVVSSSSSSVVVCSRDDD

Nearest PDB structures (foldseek):
  4e19-assembly2_B  TM=7.257E-01  e=7.769E-06  Halobacterium salinarum NRC-1
  4h8k-assembly1_B  TM=6.648E-01  e=1.465E-05  uncultured organism
  3v1q-assembly1_A  TM=5.819E-01  e=2.928E-05  Xenotropic MuLV-related virus VP35
  3ga2-assembly1_A  TM=4.439E-01  e=1.186E-01  Bacillus subtilis
  5hex-assembly1_A  TM=1.862E-01  e=4.448E-02  Homo sapiens